Protein AF-A0A6A5SPA5-F1 (afdb_monomer_lite)

Structure (mmCIF, N/CA/C/O backbone):
data_AF-A0A6A5SPA5-F1
#
_entry.id   AF-A0A6A5SPA5-F1
#
loop_
_atom_site.group_PDB
_atom_site.id
_atom_site.type_symbol
_atom_site.label_atom_id
_atom_site.label_alt_id
_atom_site.label_comp_id
_atom_site.label_asym_id
_atom_site.label_entity_id
_atom_site.label_seq_id
_atom_site.pdbx_PDB_ins_code
_atom_site.Cartn_x
_atom_site.Cartn_y
_atom_site.Cartn_z
_atom_site.occupancy
_atom_site.B_iso_or_equiv
_atom_site.auth_seq_id
_atom_site.auth_comp_id
_atom_site.auth_asym_id
_atom_site.auth_atom_id
_atom_site.pdbx_PDB_model_num
ATOM 1 N N . MET A 1 1 ? -8.840 70.021 2.050 1.00 37.16 1 MET A N 1
ATOM 2 C CA . MET A 1 1 ? -9.986 69.248 2.577 1.00 37.16 1 MET A CA 1
ATOM 3 C C . MET A 1 1 ? -9.961 67.860 1.943 1.00 37.16 1 MET A C 1
ATOM 5 O O . MET A 1 1 ? -10.341 67.744 0.780 1.00 37.16 1 MET A O 1
ATOM 9 N N . PRO A 1 2 ? -9.427 66.830 2.619 1.00 33.12 2 PRO A N 1
ATOM 10 C CA . PRO A 1 2 ? -9.446 65.469 2.093 1.00 33.12 2 PRO A CA 1
ATOM 11 C C . PRO A 1 2 ? -10.893 64.969 2.092 1.00 33.12 2 PRO A C 1
ATOM 13 O O . PRO A 1 2 ? -11.573 65.046 3.111 1.00 33.12 2 PRO A O 1
ATOM 16 N N . LYS A 1 3 ? -11.384 64.486 0.947 1.00 32.81 3 LYS A N 1
ATOM 17 C CA . LYS A 1 3 ? -12.688 63.817 0.875 1.00 32.81 3 LYS A CA 1
ATOM 18 C C . LYS A 1 3 ? -12.573 62.489 1.622 1.00 32.81 3 LYS A C 1
ATOM 20 O O . LYS A 1 3 ? -11.834 61.612 1.173 1.00 32.81 3 LYS A O 1
ATOM 25 N N . GLU A 1 4 ? -13.290 62.344 2.735 1.00 32.09 4 GLU A N 1
ATOM 26 C CA . GLU A 1 4 ? -13.460 61.057 3.412 1.00 32.09 4 GLU A CA 1
ATOM 27 C C . GLU A 1 4 ? -13.945 60.017 2.396 1.00 32.09 4 GLU A C 1
ATOM 29 O O . GLU A 1 4 ? -15.016 60.142 1.792 1.00 32.09 4 GLU A O 1
ATOM 34 N N . ARG A 1 5 ? -13.128 58.986 2.163 1.00 35.66 5 ARG A N 1
ATOM 35 C CA . ARG A 1 5 ? -13.553 57.819 1.392 1.00 35.66 5 ARG A CA 1
ATOM 36 C C . ARG A 1 5 ? -14.587 57.086 2.235 1.00 35.66 5 ARG A C 1
ATOM 38 O O . ARG A 1 5 ? -14.221 56.421 3.197 1.00 35.66 5 ARG A O 1
ATOM 45 N N . LYS A 1 6 ? -15.863 57.182 1.853 1.00 35.44 6 LYS A N 1
ATOM 46 C CA . LYS A 1 6 ? -16.917 56.313 2.389 1.00 35.44 6 LYS A CA 1
ATOM 47 C C . LYS A 1 6 ? -16.501 54.865 2.138 1.00 35.44 6 LYS A C 1
ATOM 49 O O . LYS A 1 6 ? -16.492 54.403 0.997 1.00 35.44 6 LYS A O 1
ATOM 54 N N . THR A 1 7 ? -16.104 54.167 3.193 1.00 40.16 7 THR A N 1
ATOM 55 C CA . THR A 1 7 ? -15.856 52.731 3.169 1.00 40.16 7 THR A CA 1
ATOM 56 C C . THR A 1 7 ? -17.173 52.052 2.813 1.00 40.16 7 THR A C 1
ATOM 58 O O . THR A 1 7 ? -18.153 52.109 3.552 1.00 40.16 7 THR A O 1
ATOM 61 N N . HIS A 1 8 ? -17.240 51.451 1.626 1.00 42.88 8 HIS A N 1
ATOM 62 C CA . HIS A 1 8 ? -18.368 50.605 1.255 1.00 42.88 8 HIS A CA 1
ATOM 63 C C . HIS A 1 8 ? -18.299 49.331 2.099 1.00 42.88 8 HIS A C 1
ATOM 65 O O . HIS A 1 8 ? -17.649 48.360 1.718 1.00 42.88 8 HIS A O 1
ATOM 71 N N . ILE A 1 9 ? -18.942 49.356 3.267 1.00 54.38 9 ILE A N 1
ATOM 72 C CA . ILE A 1 9 ? -19.128 48.175 4.107 1.00 54.38 9 ILE A CA 1
ATOM 73 C C . ILE A 1 9 ? -19.982 47.197 3.292 1.00 54.38 9 ILE A C 1
ATOM 75 O O . ILE A 1 9 ? -21.125 47.484 2.936 1.00 54.38 9 ILE A O 1
ATOM 79 N N . CYS A 1 10 ? -19.404 46.068 2.902 1.00 58.06 10 CYS A N 1
ATOM 80 C CA . CYS A 1 10 ? -20.135 44.987 2.250 1.00 58.06 10 CYS A CA 1
ATOM 81 C C . CYS A 1 10 ? -20.759 44.117 3.349 1.00 58.06 10 CYS A C 1
ATOM 83 O O . CYS A 1 10 ? -20.104 43.869 4.359 1.00 58.06 10 CYS A O 1
ATOM 85 N N . THR A 1 11 ? -22.009 43.684 3.187 1.00 62.53 11 THR A N 1
ATOM 86 C CA . THR A 1 11 ? -22.667 42.802 4.165 1.00 62.53 11 THR A CA 1
ATOM 87 C C . THR A 1 11 ? -21.948 41.464 4.236 1.00 62.53 11 THR A C 1
ATOM 89 O O . THR A 1 11 ? -21.695 40.842 3.203 1.00 62.53 11 THR A O 1
ATOM 92 N N . THR A 1 12 ? -21.627 41.018 5.447 1.00 67.88 12 THR A N 1
ATOM 93 C CA . THR A 1 12 ? -20.981 39.723 5.680 1.00 67.88 12 THR A CA 1
ATOM 94 C C . THR A 1 12 ? -21.947 38.564 5.423 1.00 67.88 12 THR A C 1
ATOM 96 O O . THR A 1 12 ? -23.163 38.748 5.368 1.00 67.88 12 THR A O 1
ATOM 99 N N . TYR A 1 13 ? -21.417 37.345 5.288 1.00 69.25 13 TYR A N 1
ATOM 100 C CA . TYR A 1 13 ? -22.229 36.138 5.085 1.00 69.25 13 TYR A CA 1
ATOM 101 C C . TYR A 1 13 ? -23.298 35.954 6.176 1.00 69.25 13 TYR A C 1
ATOM 103 O O . TYR A 1 13 ? -24.467 35.701 5.874 1.00 69.25 13 TYR A O 1
ATOM 111 N N . ASN A 1 14 ? -22.911 36.159 7.439 1.00 71.69 14 ASN A N 1
ATOM 112 C CA . ASN A 1 14 ? -23.819 36.048 8.581 1.00 71.69 14 ASN A CA 1
ATOM 113 C C . ASN A 1 14 ? -24.926 37.105 8.507 1.00 71.69 14 ASN A C 1
ATOM 115 O O . ASN A 1 14 ? -26.097 36.765 8.643 1.00 71.69 14 ASN A O 1
ATOM 119 N N . GLN A 1 15 ? -24.573 38.352 8.174 1.00 73.50 15 GLN A N 1
ATOM 120 C CA . GLN A 1 15 ? -25.543 39.436 8.003 1.00 73.50 15 GLN A CA 1
ATOM 121 C C . GLN A 1 15 ? -26.531 39.147 6.867 1.00 73.50 15 GLN A C 1
ATOM 123 O O . GLN A 1 15 ? -27.727 39.348 7.035 1.00 73.50 15 GLN A O 1
ATOM 128 N N . VAL A 1 16 ? -26.073 38.633 5.720 1.00 74.31 16 VAL A N 1
ATOM 129 C CA . VAL A 1 16 ? -26.973 38.273 4.607 1.00 74.31 16 VAL A CA 1
ATOM 130 C C . VAL A 1 16 ? -27.934 37.150 5.009 1.00 74.31 16 VAL A C 1
ATOM 132 O O . VAL A 1 16 ? -29.119 37.205 4.679 1.00 74.31 16 VAL A O 1
ATOM 135 N N . THR A 1 17 ? -27.443 36.151 5.742 1.00 76.88 17 THR A N 1
ATOM 136 C CA . THR A 1 17 ? -28.256 35.020 6.217 1.00 76.88 17 THR A CA 1
ATOM 137 C C . THR A 1 17 ? -29.324 35.481 7.209 1.00 76.88 17 THR A C 1
ATOM 139 O O . THR A 1 17 ? -30.492 35.114 7.082 1.00 76.88 17 THR A O 1
ATOM 142 N N . GLU A 1 18 ? -28.949 36.346 8.148 1.00 78.56 18 GLU A N 1
ATOM 143 C CA . GLU A 1 18 ? -29.850 36.911 9.152 1.00 78.56 18 GLU A CA 1
ATOM 144 C C . GLU A 1 18 ? -30.906 37.832 8.522 1.00 78.56 18 GLU A C 1
ATOM 146 O O . GLU A 1 18 ? -32.094 37.705 8.820 1.00 78.56 18 GLU A O 1
ATOM 151 N N . VAL A 1 19 ? -30.514 38.668 7.551 1.00 80.19 19 VAL A N 1
ATOM 152 C CA . VAL A 1 19 ? -31.444 39.488 6.756 1.00 80.19 19 VAL A CA 1
ATOM 153 C C . VAL A 1 19 ? -32.476 38.619 6.037 1.00 80.19 19 VAL A C 1
ATOM 155 O O . VAL A 1 19 ? -33.668 38.925 6.081 1.00 80.19 19 VAL A O 1
ATOM 158 N N . LYS A 1 20 ? -32.051 37.526 5.390 1.00 80.75 20 LYS A N 1
ATOM 159 C CA . LYS A 1 20 ? -32.966 36.613 4.689 1.00 80.75 20 LYS A CA 1
ATOM 160 C C . LYS A 1 20 ? -33.923 35.916 5.651 1.00 80.75 20 LYS A C 1
ATOM 162 O O . LYS A 1 20 ? -35.119 35.862 5.370 1.00 80.75 20 LYS A O 1
ATOM 167 N N . ALA A 1 21 ? -33.426 35.447 6.794 1.00 79.19 21 ALA A N 1
ATOM 168 C CA . ALA A 1 21 ? -34.252 34.810 7.814 1.00 79.19 21 ALA A CA 1
ATOM 169 C C . ALA A 1 21 ? -35.315 35.772 8.373 1.00 79.19 21 ALA A C 1
ATOM 171 O O . ALA A 1 21 ? -36.485 35.403 8.486 1.00 79.19 21 ALA A O 1
ATOM 172 N N . LEU A 1 22 ? -34.937 37.020 8.668 1.00 77.31 22 LEU A N 1
ATOM 173 C CA . LEU A 1 22 ? -35.864 38.052 9.145 1.00 77.31 22 LEU A CA 1
ATOM 174 C C . LEU A 1 22 ? -36.867 38.479 8.066 1.00 77.31 22 LEU A C 1
ATOM 176 O O . LEU A 1 22 ? -38.038 38.697 8.370 1.00 77.31 22 LEU A O 1
ATOM 180 N N . HIS A 1 23 ? -36.445 38.550 6.801 1.00 79.31 23 HIS A N 1
ATOM 181 C CA . HIS A 1 23 ? -37.336 38.865 5.684 1.00 79.31 23 HIS A CA 1
ATOM 182 C C . HIS A 1 23 ? -38.390 37.769 5.455 1.00 79.31 23 HIS A C 1
ATOM 184 O O . HIS A 1 23 ? -39.570 38.074 5.273 1.00 79.31 23 HIS A O 1
ATOM 190 N N . GLN A 1 24 ? -37.987 36.495 5.519 1.00 75.50 24 GLN A N 1
ATOM 191 C CA . GLN A 1 24 ? -38.871 35.339 5.325 1.00 75.50 24 GLN A CA 1
ATOM 192 C C . GLN A 1 24 ? -39.882 35.152 6.466 1.00 75.50 24 GLN A C 1
ATOM 194 O O . GLN A 1 24 ? -40.982 34.658 6.230 1.00 75.50 24 GLN A O 1
ATOM 199 N N . ARG A 1 25 ? -39.543 35.572 7.693 1.00 71.69 25 ARG A N 1
ATOM 200 C CA . ARG A 1 25 ? -40.403 35.422 8.882 1.00 71.69 25 ARG A CA 1
ATOM 201 C C . ARG A 1 25 ? -41.551 36.435 8.991 1.00 71.69 25 ARG A C 1
ATOM 203 O O . ARG A 1 25 ? -42.388 36.276 9.873 1.00 71.69 25 ARG A O 1
ATOM 210 N N . GLY A 1 26 ? -41.658 37.409 8.082 1.00 58.25 26 GLY A N 1
ATOM 211 C CA . GLY A 1 26 ? -42.896 38.177 7.892 1.00 58.25 26 GLY A CA 1
ATOM 212 C C . GLY A 1 26 ? -42.712 39.686 7.728 1.00 58.25 26 GLY A C 1
ATOM 213 O O . GLY A 1 26 ? -42.350 40.380 8.667 1.00 58.25 26 GLY A O 1
ATOM 214 N N . ARG A 1 27 ? -43.025 40.184 6.519 1.00 52.62 27 ARG A N 1
ATOM 215 C CA . ARG A 1 27 ? -43.343 41.575 6.094 1.00 52.62 27 ARG A CA 1
ATOM 216 C C . ARG A 1 27 ? -42.808 42.752 6.934 1.00 52.62 27 ARG A C 1
ATOM 218 O O . ARG A 1 27 ? -43.509 43.746 7.125 1.00 52.62 27 ARG A O 1
ATOM 225 N N . HIS A 1 28 ? -41.557 42.718 7.375 1.00 58.84 28 HIS A N 1
ATOM 226 C CA . HIS A 1 28 ? -40.902 43.915 7.891 1.00 58.84 28 HIS A CA 1
ATOM 227 C C . HIS A 1 28 ? -40.480 44.809 6.715 1.00 58.84 28 HIS A C 1
ATOM 229 O O . HIS A 1 28 ? -39.840 44.334 5.773 1.00 58.84 28 HIS A O 1
ATOM 235 N N . LEU A 1 29 ? -40.849 46.101 6.754 1.00 68.56 29 LEU A N 1
ATOM 236 C CA . LEU A 1 29 ? -40.271 47.096 5.845 1.00 68.56 29 LEU A CA 1
ATOM 237 C C . LEU A 1 29 ? -38.745 47.002 5.953 1.00 68.56 29 LEU A C 1
ATOM 239 O O . LEU A 1 29 ? -38.220 46.888 7.061 1.00 68.56 29 LEU A O 1
ATOM 243 N N . GLN A 1 30 ? -38.046 47.082 4.818 1.00 74.00 30 GLN A N 1
ATOM 244 C CA . GLN A 1 30 ? -36.578 47.019 4.761 1.00 74.00 30 GLN A CA 1
ATOM 245 C C . GLN A 1 30 ? -35.919 47.985 5.762 1.00 74.00 30 GLN A C 1
ATOM 247 O O . GLN A 1 30 ? -34.885 47.648 6.327 1.00 74.00 30 GLN A O 1
ATOM 252 N N . GLN A 1 31 ? -36.581 49.109 6.058 1.00 74.12 31 GLN A N 1
ATOM 253 C CA . GLN A 1 31 ? -36.234 50.069 7.112 1.00 74.12 31 GLN A CA 1
ATOM 254 C C . GLN A 1 31 ? -36.095 49.461 8.508 1.00 74.12 31 GLN A C 1
ATOM 256 O O . GLN A 1 31 ? -35.090 49.684 9.169 1.00 74.12 31 GLN A O 1
ATOM 261 N N . LYS A 1 32 ? -37.049 48.638 8.949 1.00 77.69 32 LYS A N 1
ATOM 262 C CA . LYS A 1 32 ? -36.982 48.032 10.287 1.00 77.69 32 LYS A CA 1
ATOM 263 C C . LYS A 1 32 ? -35.849 47.015 10.397 1.00 77.69 32 LYS A C 1
ATOM 265 O O . LYS A 1 32 ? -35.206 46.932 11.433 1.00 77.69 32 LYS A O 1
ATOM 270 N N . ILE A 1 33 ? -35.590 46.257 9.328 1.00 76.38 33 ILE A N 1
ATOM 271 C CA . ILE A 1 33 ? -34.470 45.301 9.283 1.00 76.38 33 ILE A CA 1
ATOM 272 C C . ILE A 1 33 ? -33.132 46.056 9.262 1.00 76.38 33 ILE A C 1
ATOM 274 O O . ILE A 1 33 ? -32.189 45.659 9.941 1.00 76.38 33 ILE A O 1
ATOM 278 N N . ALA A 1 34 ? -33.063 47.158 8.511 1.00 79.88 34 ALA A N 1
ATOM 279 C CA . ALA A 1 34 ? -31.915 48.056 8.467 1.00 79.88 34 ALA A CA 1
ATOM 280 C C . ALA A 1 34 ? -31.584 48.623 9.860 1.00 79.88 34 ALA A C 1
ATOM 282 O O . ALA A 1 34 ? -30.439 48.518 10.294 1.00 79.88 34 ALA A O 1
ATOM 283 N N . GLU A 1 35 ? -32.582 49.130 10.590 1.00 80.62 35 GLU A N 1
ATOM 284 C CA . GLU A 1 35 ? -32.418 49.626 11.964 1.00 80.62 35 GLU A CA 1
ATOM 285 C C . GLU A 1 35 ? -31.977 48.526 12.938 1.00 80.62 35 GLU A C 1
ATOM 287 O O . GLU A 1 35 ? -31.014 48.718 13.678 1.00 80.62 35 GLU A O 1
ATOM 292 N N . LEU A 1 36 ? -32.628 47.357 12.901 1.00 79.62 36 LEU A N 1
ATOM 293 C CA . LEU A 1 36 ? -32.311 46.219 13.774 1.00 79.62 36 LEU A CA 1
ATOM 294 C C . LEU A 1 36 ? -30.868 45.726 13.619 1.00 79.62 36 LEU A C 1
ATOM 296 O O . LEU A 1 36 ? -30.247 45.337 14.603 1.00 79.62 36 LEU A O 1
ATOM 300 N N . LEU A 1 37 ? -30.346 45.724 12.392 1.00 79.06 37 LEU A N 1
ATOM 301 C CA . LEU A 1 37 ? -29.029 45.165 12.080 1.00 79.06 37 LEU A CA 1
ATOM 302 C C . LEU A 1 37 ? -27.938 46.230 11.898 1.00 79.06 37 LEU A C 1
ATOM 304 O O . LEU A 1 37 ? -26.798 45.886 11.583 1.00 79.06 37 LEU A O 1
ATOM 308 N N . GLY A 1 38 ? -28.269 47.517 12.053 1.00 79.75 38 GLY A N 1
ATOM 309 C CA . GLY A 1 38 ? -27.342 48.624 11.793 1.00 79.75 38 GLY A CA 1
ATOM 310 C C . GLY A 1 38 ? -26.853 48.679 10.339 1.00 79.75 38 GLY A C 1
ATOM 311 O O . GLY A 1 38 ? -25.726 49.097 10.072 1.00 79.75 38 GLY A O 1
ATOM 312 N N . LEU A 1 39 ? -27.675 48.218 9.393 1.00 80.94 39 LEU A N 1
ATOM 313 C CA . LEU A 1 39 ? -27.372 48.169 7.962 1.00 80.94 39 LEU A CA 1
ATOM 314 C C . LEU A 1 39 ? -28.150 49.248 7.205 1.00 80.94 39 LEU A C 1
ATOM 316 O O . LEU A 1 39 ? -29.168 49.749 7.658 1.00 80.94 39 LEU A O 1
ATOM 320 N N . THR A 1 40 ? -27.699 49.597 6.006 1.00 81.94 40 THR A N 1
ATOM 321 C CA . THR A 1 40 ? -28.441 50.495 5.109 1.00 81.94 40 THR A CA 1
ATOM 322 C C . THR A 1 40 ? -29.529 49.736 4.349 1.00 81.94 40 THR A C 1
ATOM 324 O O . THR A 1 40 ? -29.341 48.577 3.976 1.00 81.94 40 THR A O 1
ATOM 327 N N . GLU A 1 41 ? -30.632 50.400 3.994 1.00 78.88 41 GLU A N 1
ATOM 328 C CA . GLU A 1 41 ? -31.686 49.798 3.157 1.00 78.88 41 GLU A CA 1
ATOM 329 C C . GLU A 1 41 ? -31.139 49.222 1.838 1.00 78.88 41 GLU A C 1
ATOM 331 O O . GLU A 1 41 ? -31.575 48.169 1.372 1.00 78.88 41 GLU A O 1
ATOM 336 N N . ARG A 1 42 ? -30.117 49.867 1.257 1.00 77.12 42 ARG A N 1
ATOM 337 C CA . ARG A 1 42 ? -29.441 49.377 0.047 1.00 77.12 42 ARG A CA 1
ATOM 338 C C . ARG A 1 42 ? -28.750 48.030 0.280 1.00 77.12 42 ARG A C 1
ATOM 340 O O . ARG A 1 42 ? -28.821 47.163 -0.586 1.00 77.12 42 ARG A O 1
ATOM 347 N N . GLN A 1 43 ? -28.090 47.851 1.423 1.00 77.00 43 GLN A N 1
ATOM 348 C CA . GLN A 1 43 ? -27.461 46.584 1.805 1.00 77.00 43 GLN A CA 1
ATOM 349 C C . GLN A 1 43 ? -28.507 45.486 2.030 1.00 77.00 43 GLN A C 1
ATOM 351 O O . GLN A 1 43 ? -28.327 44.378 1.533 1.00 77.00 43 GLN A O 1
ATOM 356 N N . ILE A 1 44 ? -29.627 45.812 2.683 1.00 78.81 44 ILE A N 1
ATOM 357 C CA . ILE A 1 44 ? -30.757 44.888 2.867 1.00 78.81 44 ILE A CA 1
ATOM 358 C C . ILE A 1 44 ? -31.330 44.446 1.513 1.00 78.81 44 ILE A C 1
ATOM 360 O O . ILE A 1 44 ? -31.492 43.254 1.262 1.00 78.81 44 ILE A O 1
ATOM 364 N N . SER A 1 45 ? -31.578 45.394 0.605 1.00 79.81 45 SER A N 1
ATOM 365 C CA . SER A 1 45 ? -32.122 45.119 -0.730 1.00 79.81 45 SER A CA 1
ATOM 366 C C . SER A 1 45 ? -31.200 44.221 -1.565 1.00 79.81 45 SER A C 1
ATOM 368 O O . SER A 1 45 ? -31.667 43.298 -2.233 1.00 79.81 45 SER A O 1
ATOM 370 N N . LEU A 1 46 ? -29.882 44.438 -1.491 1.00 78.62 46 LEU A N 1
ATOM 371 C CA . LEU A 1 46 ? -28.893 43.580 -2.152 1.00 78.62 46 LEU A CA 1
ATOM 372 C C . LEU A 1 46 ? -28.829 42.180 -1.527 1.00 78.62 46 LEU A C 1
ATOM 374 O O . LEU A 1 46 ? -28.781 41.196 -2.260 1.00 78.62 46 LEU A O 1
ATOM 378 N N . ALA A 1 47 ? -28.874 42.079 -0.197 1.00 77.62 47 ALA A N 1
ATOM 379 C CA . ALA A 1 47 ? -28.854 40.805 0.521 1.00 77.62 47 ALA A CA 1
ATOM 380 C C . ALA A 1 47 ? -30.090 39.936 0.222 1.00 77.62 47 ALA A C 1
ATOM 382 O O . ALA A 1 47 ? -29.958 38.723 0.066 1.00 77.62 47 ALA A O 1
ATOM 383 N N . ILE A 1 48 ? -31.274 40.549 0.085 1.00 79.56 48 ILE A N 1
ATOM 384 C CA . ILE A 1 48 ? -32.510 39.851 -0.310 1.00 79.56 48 ILE A CA 1
ATOM 385 C C . ILE A 1 48 ? -32.409 39.327 -1.752 1.00 79.56 48 ILE A C 1
ATOM 387 O O . ILE A 1 48 ? -32.830 38.205 -2.017 1.00 79.56 48 ILE A O 1
ATOM 391 N N . LYS A 1 49 ? -31.838 40.114 -2.675 1.00 78.25 49 LYS A N 1
ATOM 392 C CA . LYS A 1 49 ? -31.735 39.764 -4.105 1.00 78.25 49 LYS A CA 1
ATOM 393 C C . LYS A 1 49 ? -30.621 38.770 -4.443 1.00 78.25 49 LYS A C 1
ATOM 395 O O . LYS A 1 49 ? -30.645 38.197 -5.525 1.00 78.25 49 LYS A O 1
ATOM 400 N N . ALA A 1 50 ? -29.625 38.595 -3.580 1.00 72.50 50 ALA A N 1
ATOM 401 C CA . ALA A 1 50 ? -28.499 37.711 -3.862 1.00 72.50 50 ALA A CA 1
ATOM 402 C C . ALA A 1 50 ? -28.928 36.232 -3.803 1.00 72.50 50 ALA A C 1
ATOM 404 O O . ALA A 1 50 ? -29.227 35.729 -2.722 1.00 72.50 50 ALA A O 1
ATOM 405 N N . GLU A 1 51 ? -28.924 35.517 -4.932 1.00 59.28 51 GLU A N 1
ATOM 406 C CA . GLU A 1 51 ? -29.223 34.070 -4.989 1.00 59.28 51 GLU A CA 1
ATOM 407 C C . GLU A 1 51 ? -28.134 33.228 -4.307 1.00 59.28 51 GLU A C 1
ATOM 409 O O . GLU A 1 51 ? -28.438 32.311 -3.544 1.00 59.28 51 GLU A O 1
ATOM 414 N N . HIS A 1 52 ? -26.868 33.618 -4.470 1.00 56.56 52 HIS A N 1
ATOM 415 C CA . HIS A 1 52 ? -25.710 32.966 -3.862 1.00 56.56 52 HIS A CA 1
ATOM 416 C C . HIS A 1 52 ? -24.835 33.985 -3.132 1.00 56.56 52 HIS A C 1
ATOM 418 O O . HIS A 1 52 ? -24.526 35.056 -3.657 1.00 56.56 52 HIS A O 1
ATOM 424 N N . VAL A 1 53 ? -24.431 33.660 -1.901 1.00 54.25 53 VAL A N 1
ATOM 425 C CA . VAL A 1 53 ? -23.497 34.494 -1.140 1.00 54.25 53 VAL A CA 1
ATOM 426 C C . VAL A 1 53 ? -22.080 34.090 -1.523 1.00 54.25 53 VAL A C 1
ATOM 428 O O . VAL A 1 53 ? -21.516 33.157 -0.960 1.00 54.25 53 VAL A O 1
ATOM 431 N N . THR A 1 54 ? -21.492 34.782 -2.495 1.00 45.00 54 THR A N 1
ATOM 432 C CA . THR A 1 54 ? -20.082 34.570 -2.831 1.00 45.00 54 THR A CA 1
ATOM 433 C C . THR A 1 54 ? -19.225 35.202 -1.739 1.00 45.00 54 THR A C 1
ATOM 435 O O . THR A 1 54 ? -19.125 36.427 -1.644 1.00 45.00 54 THR A O 1
ATOM 438 N N . ALA A 1 55 ? -18.621 34.374 -0.883 1.00 47.88 55 ALA A N 1
ATOM 439 C CA . ALA A 1 55 ? -17.708 34.846 0.149 1.00 47.88 55 ALA A CA 1
ATOM 440 C C . ALA A 1 55 ? -16.540 35.598 -0.508 1.00 47.88 55 ALA A C 1
ATOM 442 O O . ALA A 1 55 ? -15.731 35.025 -1.241 1.00 47.88 55 ALA A O 1
ATOM 443 N N . LYS A 1 56 ? -16.445 36.908 -0.267 1.00 47.03 56 LYS A N 1
ATOM 444 C CA . LYS A 1 56 ? -15.301 37.691 -0.729 1.00 47.03 56 LYS A CA 1
ATOM 445 C C . LYS A 1 56 ? -14.110 37.339 0.158 1.00 47.03 56 LYS A C 1
ATOM 447 O O . LYS A 1 56 ? -14.142 37.602 1.357 1.00 47.03 56 LYS A O 1
ATOM 452 N N . LYS A 1 57 ? -13.075 36.737 -0.434 1.00 42.03 57 LYS A N 1
ATOM 453 C CA . LYS A 1 57 ? -11.825 36.372 0.247 1.00 42.03 57 LYS A CA 1
ATOM 454 C C . LYS A 1 57 ? -11.273 37.613 0.964 1.00 42.03 57 LYS A C 1
ATOM 456 O O . LYS A 1 57 ? -10.929 38.604 0.315 1.00 42.03 57 LYS A O 1
ATOM 461 N N . CYS A 1 58 ? -11.273 37.588 2.295 1.00 41.19 58 CYS A N 1
ATOM 462 C CA . CYS A 1 58 ? -10.814 38.705 3.108 1.00 41.19 58 CYS A CA 1
ATOM 463 C C . CYS A 1 58 ? -9.283 38.750 3.009 1.00 41.19 58 CYS A C 1
ATOM 465 O O . CYS A 1 58 ? -8.613 37.784 3.364 1.00 41.19 58 CYS A O 1
ATOM 467 N N . LYS A 1 59 ? -8.736 39.832 2.441 1.00 46.78 59 LYS A N 1
ATOM 468 C CA . LYS A 1 59 ? -7.314 39.960 2.059 1.00 46.78 59 LYS A CA 1
ATOM 469 C C . LYS A 1 59 ? -6.337 39.959 3.246 1.00 46.78 59 LYS A C 1
ATOM 471 O O . LYS A 1 59 ? -5.136 39.909 3.018 1.00 46.78 59 LYS A O 1
ATOM 476 N N . GLU A 1 60 ? -6.850 40.043 4.469 1.00 50.25 60 GLU A N 1
ATOM 477 C CA . GLU A 1 60 ? -6.074 40.271 5.693 1.00 50.25 60 GLU A CA 1
ATOM 478 C C . GLU A 1 60 ? -5.848 39.007 6.533 1.00 50.25 60 GLU A C 1
ATOM 480 O O . GLU A 1 60 ? -5.116 39.063 7.516 1.00 50.25 60 GLU A O 1
ATOM 485 N N . TYR A 1 61 ? -6.420 37.859 6.151 1.00 49.81 61 TYR A N 1
ATOM 486 C CA . TYR A 1 61 ? -6.155 36.601 6.850 1.00 49.81 61 TYR A CA 1
ATOM 487 C C . TYR A 1 61 ? -5.030 35.814 6.163 1.00 49.81 61 TYR A C 1
ATOM 489 O O . TYR A 1 61 ? -5.043 35.697 4.932 1.00 49.81 61 TYR A O 1
ATOM 497 N N . PRO A 1 62 ? -4.070 35.261 6.930 1.00 51.34 62 PRO A N 1
ATOM 498 C CA . PRO A 1 62 ? -3.026 34.396 6.393 1.00 51.34 62 PRO A CA 1
ATOM 499 C C . PRO A 1 62 ? -3.638 33.272 5.553 1.00 51.34 62 PRO A C 1
ATOM 501 O O . PRO A 1 62 ? -4.617 32.646 5.952 1.00 51.34 62 PRO A O 1
ATOM 504 N N . CYS A 1 63 ? -3.070 33.012 4.374 1.00 55.19 63 CYS A N 1
ATOM 505 C CA . CYS A 1 63 ? -3.568 31.977 3.463 1.00 55.19 63 CYS A CA 1
ATOM 506 C C . CYS A 1 63 ? -3.341 30.544 3.970 1.00 55.19 63 CYS A C 1
ATOM 508 O O . CYS A 1 63 ? -3.849 29.602 3.364 1.00 55.19 63 CYS A O 1
ATOM 510 N N . HIS A 1 64 ? -2.615 30.393 5.078 1.00 64.12 64 HIS A N 1
ATOM 511 C CA . HIS A 1 64 ? -2.313 29.127 5.722 1.00 64.12 64 HIS A CA 1
ATOM 512 C C . HIS A 1 64 ? -2.564 29.261 7.221 1.00 64.12 64 HIS A C 1
ATOM 514 O O . HIS A 1 64 ? -2.083 30.202 7.854 1.00 64.12 64 HIS A O 1
ATOM 520 N N . LEU A 1 65 ? -3.346 28.329 7.761 1.00 76.06 65 LEU A N 1
ATOM 521 C CA . LEU A 1 65 ? -3.503 28.165 9.200 1.00 76.06 65 LEU A CA 1
ATOM 522 C C . LEU A 1 65 ? -2.163 27.715 9.780 1.00 76.06 65 LEU A C 1
ATOM 524 O O . LEU A 1 65 ? -1.461 26.914 9.163 1.00 76.06 65 LEU A O 1
ATOM 528 N N . THR A 1 66 ? -1.810 28.222 10.955 1.00 77.12 66 THR A N 1
ATOM 529 C CA . THR A 1 66 ? -0.690 27.655 11.710 1.00 77.12 66 THR A CA 1
ATOM 530 C C . THR A 1 66 ? -1.088 26.291 12.272 1.00 77.12 66 THR A C 1
ATOM 532 O O . THR A 1 66 ? -2.273 26.037 12.494 1.00 77.12 66 THR A O 1
ATOM 535 N N . ASP A 1 67 ? -0.115 25.428 12.570 1.00 64.75 67 ASP A N 1
ATOM 536 C CA . ASP A 1 67 ? -0.387 24.109 13.167 1.00 64.75 67 ASP A CA 1
ATOM 537 C C . ASP A 1 67 ? -1.218 24.220 14.456 1.00 64.75 67 ASP A C 1
ATOM 539 O O . ASP A 1 67 ? -2.109 23.414 14.707 1.00 64.75 67 ASP A O 1
ATOM 543 N N . ALA A 1 68 ? -1.000 25.281 15.240 1.00 69.25 68 ALA A N 1
ATOM 544 C CA . ALA A 1 68 ? -1.791 25.571 16.433 1.00 69.25 68 ALA A CA 1
ATOM 545 C C . ALA A 1 68 ? -3.271 25.855 16.111 1.00 69.25 68 ALA A C 1
ATOM 547 O O . ALA A 1 68 ? -4.153 25.355 16.802 1.00 69.25 68 ALA A O 1
ATOM 548 N N . GLN A 1 69 ? -3.549 26.611 15.045 1.00 73.12 69 GLN A N 1
ATOM 549 C CA . GLN A 1 69 ? -4.915 26.915 14.603 1.00 73.12 69 GLN A CA 1
ATOM 550 C C . GLN A 1 69 ? -5.601 25.700 13.971 1.00 73.12 69 GLN A C 1
ATOM 552 O O . GLN A 1 69 ? -6.802 25.509 14.150 1.00 73.12 69 GLN A O 1
ATOM 557 N N . VAL A 1 70 ? -4.846 24.861 13.253 1.00 71.62 70 VAL A N 1
ATOM 558 C CA . VAL A 1 70 ? -5.347 23.573 12.754 1.00 71.62 70 VAL A CA 1
ATOM 559 C C . VAL A 1 70 ? -5.740 22.681 13.930 1.00 71.62 70 VAL A C 1
ATOM 561 O O . VAL A 1 70 ? -6.849 22.157 13.942 1.00 71.62 70 VAL A O 1
ATOM 564 N N . ASN A 1 71 ? -4.885 22.572 14.949 1.00 68.94 71 ASN A N 1
ATOM 565 C CA . ASN A 1 71 ? -5.167 21.775 16.142 1.00 68.94 71 ASN A CA 1
ATOM 566 C C . ASN A 1 71 ? -6.390 22.295 16.909 1.00 68.94 71 ASN A C 1
ATOM 568 O O . ASN A 1 71 ? -7.242 21.503 17.299 1.00 68.94 71 ASN A O 1
ATOM 572 N N . GLU A 1 72 ? -6.534 23.612 17.068 1.00 77.62 72 GLU A N 1
ATOM 573 C CA . GLU A 1 72 ? -7.715 24.212 17.699 1.00 77.62 72 GLU A CA 1
ATOM 574 C C . GLU A 1 72 ? -9.007 23.893 16.928 1.00 77.62 72 GLU A C 1
ATOM 576 O O . GLU A 1 72 ? -10.030 23.564 17.530 1.00 77.62 72 GLU A O 1
ATOM 581 N N . LEU A 1 73 ? -8.966 23.932 15.592 1.00 71.81 73 LEU A N 1
ATOM 582 C CA . LEU A 1 73 ? -10.106 23.575 14.745 1.00 71.81 73 LEU A CA 1
ATOM 583 C C . LEU A 1 73 ? -10.430 22.081 14.797 1.00 71.81 73 LEU A C 1
ATOM 585 O O . LEU A 1 73 ? -11.608 21.722 14.811 1.00 71.81 73 LEU A O 1
ATOM 589 N N . VAL A 1 74 ? -9.412 21.222 14.855 1.00 67.00 74 VAL A N 1
ATOM 590 C CA . VAL A 1 74 ? -9.577 19.776 15.045 1.00 67.00 74 VAL A CA 1
ATOM 591 C C . VAL A 1 74 ? -10.242 19.496 16.393 1.00 67.00 74 VAL A C 1
ATOM 593 O O . VAL A 1 74 ? -11.239 18.781 16.432 1.00 67.00 74 VAL A O 1
ATOM 596 N N . GLU A 1 75 ? -9.774 20.110 17.480 1.00 69.44 75 GLU A N 1
ATOM 597 C CA . GLU A 1 75 ? -10.379 19.976 18.814 1.00 69.44 75 GLU A CA 1
ATOM 598 C C . GLU A 1 75 ? -11.807 20.529 18.866 1.00 69.44 75 GLU A C 1
ATOM 600 O O . GLU A 1 75 ? -12.715 19.921 19.438 1.00 69.44 75 GLU A O 1
ATOM 605 N N . TYR A 1 76 ? -12.049 21.666 18.212 1.00 71.19 76 TYR A N 1
ATOM 606 C CA . TYR A 1 76 ? -13.389 22.219 18.082 1.00 71.19 76 TYR A CA 1
ATOM 607 C C . TYR A 1 76 ? -14.323 21.262 17.334 1.00 71.19 76 TYR A C 1
ATOM 609 O O . TYR A 1 76 ? -15.446 21.044 17.793 1.00 71.19 76 TYR A O 1
ATOM 617 N N . ALA A 1 77 ? -13.871 20.682 16.218 1.00 63.75 77 ALA A N 1
ATOM 618 C CA . ALA A 1 77 ? -14.631 19.711 15.440 1.00 63.75 77 ALA A CA 1
ATOM 619 C C . ALA A 1 77 ? -14.922 18.448 16.264 1.00 63.75 77 ALA A C 1
ATOM 621 O O . ALA A 1 77 ? -16.085 18.060 16.357 1.00 63.75 77 ALA A O 1
ATOM 622 N N . ARG A 1 78 ? -13.918 17.892 16.958 1.00 58.50 78 ARG A N 1
ATOM 623 C CA . ARG A 1 78 ? -14.081 16.767 17.899 1.00 58.50 78 ARG A CA 1
ATOM 624 C C . ARG A 1 78 ? -15.161 17.060 18.944 1.00 58.50 78 ARG A C 1
ATOM 626 O O . ARG A 1 78 ? -16.076 16.269 19.141 1.00 58.50 78 ARG A O 1
ATOM 633 N N . ARG A 1 79 ? -15.124 18.250 19.551 1.00 62.84 79 ARG A N 1
ATOM 634 C CA . ARG A 1 79 ? -16.088 18.675 20.581 1.00 62.84 79 ARG A CA 1
ATOM 635 C C . ARG A 1 79 ? -17.501 18.927 20.042 1.00 62.84 79 ARG A C 1
ATOM 637 O O . ARG A 1 79 ? -18.473 18.717 20.761 1.00 62.84 79 ARG A O 1
ATOM 644 N N . LYS A 1 80 ? -17.635 19.451 18.820 1.00 52.19 80 LYS A N 1
ATOM 645 C CA . LYS A 1 80 ? -18.933 19.817 18.220 1.00 52.19 80 LYS A CA 1
ATOM 646 C C . LYS A 1 80 ? -19.656 18.646 17.571 1.00 52.19 80 LYS A C 1
ATOM 648 O O . LYS A 1 80 ? -20.883 18.669 17.535 1.00 52.19 80 LYS A O 1
ATOM 653 N N . ILE A 1 81 ? -18.903 17.696 17.029 1.00 53.53 81 ILE A N 1
ATOM 654 C CA . ILE A 1 81 ? -19.425 16.537 16.300 1.00 53.53 81 ILE A CA 1
ATOM 655 C C . ILE A 1 81 ? -19.662 15.358 17.263 1.00 53.53 81 ILE A C 1
ATOM 657 O O . ILE A 1 81 ? -20.365 14.416 16.918 1.00 53.53 81 ILE A O 1
ATOM 661 N N . GLY A 1 82 ? -19.168 15.457 18.505 1.00 43.22 82 GLY A N 1
ATOM 662 C CA . GLY A 1 82 ? -19.149 14.342 19.443 1.00 43.22 82 GLY A CA 1
ATOM 663 C C . GLY A 1 82 ? -18.071 13.339 19.037 1.00 43.22 82 GLY A C 1
ATOM 664 O O . GLY A 1 82 ? -17.707 13.227 17.868 1.00 43.22 82 GLY A O 1
ATOM 665 N N . GLU A 1 83 ? -17.557 12.586 20.001 1.00 46.00 83 GLU A N 1
ATOM 666 C CA . GLU A 1 83 ? -16.570 11.516 19.785 1.00 46.00 83 GLU A CA 1
ATOM 667 C C . GLU A 1 83 ? -17.091 10.348 18.908 1.00 46.00 83 GLU A C 1
ATOM 669 O O . GLU A 1 83 ? -16.410 9.340 18.765 1.00 46.00 83 GLU A O 1
ATOM 674 N N . GLU A 1 84 ? -18.276 10.453 18.298 1.00 44.47 84 GLU A N 1
ATOM 675 C CA . GLU A 1 84 ? -18.985 9.342 17.642 1.00 44.47 84 GLU A CA 1
ATOM 676 C C . GLU A 1 84 ? -18.907 9.320 16.109 1.00 44.47 84 GLU A C 1
ATOM 678 O O . GLU A 1 84 ? -19.447 8.408 15.488 1.00 44.47 84 GLU A O 1
ATOM 683 N N . ILE A 1 85 ? -18.194 10.253 15.473 1.00 43.72 85 ILE A N 1
ATOM 684 C CA . ILE A 1 85 ? -17.830 10.117 14.051 1.00 43.72 85 ILE A CA 1
ATOM 685 C C . ILE A 1 85 ? -16.311 10.132 13.926 1.00 43.72 85 ILE A C 1
ATOM 687 O O . ILE A 1 85 ? -15.713 10.984 13.270 1.00 43.72 85 ILE A O 1
ATOM 691 N N . TYR A 1 86 ? -15.658 9.173 14.578 1.00 49.12 86 TYR A N 1
ATOM 692 C CA . TYR A 1 86 ? -14.426 8.673 13.989 1.00 49.12 86 TYR A CA 1
ATOM 693 C C . TYR A 1 86 ? -14.830 7.998 12.687 1.00 49.12 86 TYR A C 1
ATOM 695 O O . TYR A 1 86 ? -15.705 7.135 12.698 1.00 49.12 86 TYR A O 1
ATOM 703 N N . ASP A 1 87 ? -14.221 8.417 11.581 1.00 52.25 87 ASP A N 1
ATOM 704 C CA . ASP A 1 87 ? -14.221 7.639 10.350 1.00 52.25 87 ASP A CA 1
ATOM 705 C C . ASP A 1 87 ? -13.894 6.190 10.746 1.00 52.25 87 ASP A C 1
ATOM 707 O O . ASP A 1 87 ? -12.821 5.905 11.287 1.00 52.25 87 ASP A O 1
ATOM 711 N N . THR A 1 88 ? -14.884 5.301 10.655 1.00 61.19 88 THR A N 1
ATOM 712 C CA . THR A 1 88 ? -14.769 3.912 11.121 1.00 61.19 88 THR A CA 1
ATOM 713 C C . THR A 1 88 ? -13.898 3.088 10.178 1.00 61.19 88 THR A C 1
ATOM 715 O O . THR A 1 88 ? -13.651 1.914 10.438 1.00 61.19 88 THR A O 1
ATOM 718 N N . GLY A 1 89 ? -13.418 3.702 9.093 1.00 73.75 89 GLY A N 1
ATOM 719 C CA . GLY A 1 89 ? -12.471 3.118 8.168 1.00 73.75 89 GLY A CA 1
ATOM 720 C C . GLY A 1 89 ? -11.143 2.769 8.833 1.00 73.75 89 GLY A C 1
ATOM 721 O O . GLY A 1 89 ? -10.599 3.499 9.661 1.00 73.75 89 GLY A O 1
ATOM 722 N N . ILE A 1 90 ? -10.599 1.634 8.415 1.00 86.00 90 ILE A N 1
ATOM 723 C CA . ILE A 1 90 ? -9.210 1.263 8.660 1.00 86.00 90 ILE A CA 1
ATOM 724 C C . ILE A 1 90 ? -8.381 1.646 7.438 1.00 86.00 90 ILE A C 1
ATOM 726 O O . ILE A 1 90 ? -8.808 1.468 6.297 1.00 86.00 90 ILE A O 1
ATOM 730 N N . MET A 1 91 ? -7.176 2.160 7.664 1.00 90.19 91 MET A N 1
ATOM 731 C CA . MET A 1 91 ? -6.214 2.364 6.586 1.00 90.19 91 MET A CA 1
ATOM 732 C C . MET A 1 91 ? -5.243 1.188 6.575 1.00 90.19 91 MET A C 1
ATOM 734 O O . MET A 1 91 ? -4.544 0.932 7.552 1.00 90.19 91 MET A O 1
ATOM 738 N N . PHE A 1 92 ? -5.206 0.473 5.458 1.00 92.94 92 PHE A N 1
ATOM 739 C CA . PHE A 1 92 ? -4.389 -0.718 5.277 1.00 92.94 92 PHE A CA 1
ATOM 740 C C . PHE A 1 92 ? -3.368 -0.472 4.165 1.00 92.94 92 PHE A C 1
ATOM 742 O O . PHE A 1 92 ? -3.731 -0.124 3.041 1.00 92.94 92 PHE A O 1
ATOM 749 N N . TRP A 1 93 ? -2.088 -0.623 4.493 1.00 94.81 93 TRP A N 1
ATOM 750 C CA . TRP A 1 93 ? -0.988 -0.628 3.541 1.00 94.81 93 TRP A CA 1
ATOM 751 C C . TRP A 1 93 ? -0.508 -2.059 3.317 1.00 94.81 93 TRP A C 1
ATOM 753 O O . TRP A 1 93 ? -0.365 -2.839 4.256 1.00 94.81 93 TRP A O 1
ATOM 763 N N . ASP A 1 94 ? -0.210 -2.394 2.074 1.00 95.00 94 ASP A N 1
ATOM 764 C CA . ASP A 1 94 ? 0.172 -3.724 1.632 1.00 95.00 94 ASP A CA 1
ATOM 765 C C . ASP A 1 94 ? 1.124 -3.640 0.439 1.00 95.00 94 ASP A C 1
ATOM 767 O O . ASP A 1 94 ? 1.159 -2.657 -0.306 1.00 95.00 94 ASP A O 1
ATOM 771 N N . CYS A 1 95 ? 1.918 -4.690 0.256 1.00 94.56 95 CYS A N 1
ATOM 772 C CA . CYS A 1 95 ? 2.715 -4.867 -0.946 1.00 94.56 95 CYS A CA 1
ATOM 773 C C . CYS A 1 95 ? 2.871 -6.349 -1.295 1.00 94.56 95 CYS A C 1
ATOM 775 O O . CYS A 1 95 ? 2.596 -7.244 -0.492 1.00 94.56 95 CYS A O 1
ATOM 777 N N . PHE A 1 96 ? 3.313 -6.624 -2.518 1.00 94.50 96 PHE A N 1
ATOM 778 C CA . PHE A 1 96 ? 3.657 -7.968 -2.963 1.00 94.50 96 PHE A CA 1
ATOM 779 C C . PHE A 1 96 ? 4.687 -7.917 -4.094 1.00 94.50 96 PHE A C 1
ATOM 781 O O . PHE A 1 96 ? 4.913 -6.874 -4.704 1.00 94.50 96 PHE A O 1
ATOM 788 N N . SER A 1 97 ? 5.325 -9.055 -4.358 1.00 91.50 97 SER A N 1
ATOM 789 C CA . SER A 1 97 ? 6.280 -9.240 -5.446 1.00 91.50 9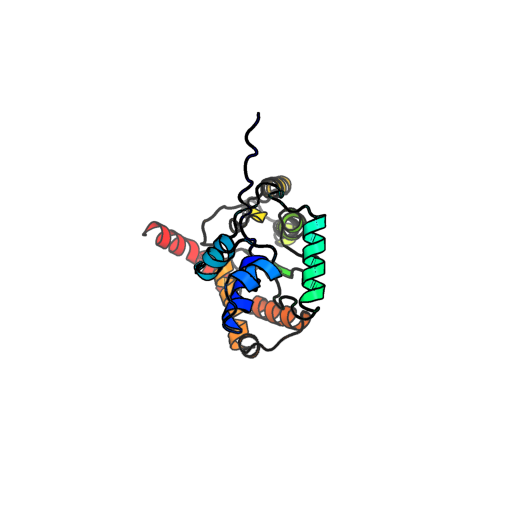7 SER A CA 1
ATOM 790 C C . SER A 1 97 ? 5.979 -10.560 -6.134 1.00 91.50 97 SER A C 1
ATOM 792 O O . SER A 1 97 ? 6.049 -11.625 -5.515 1.00 91.50 97 SER A O 1
ATOM 794 N N . TYR A 1 98 ? 5.621 -10.485 -7.415 1.00 91.38 98 TYR A N 1
ATOM 795 C CA . TYR A 1 98 ? 5.241 -11.638 -8.226 1.00 91.38 98 TYR A CA 1
ATOM 796 C C . TYR A 1 98 ? 4.164 -12.497 -7.544 1.00 91.38 98 TYR A C 1
ATOM 798 O O . TYR A 1 98 ? 3.028 -12.060 -7.425 1.00 91.38 98 TYR A O 1
ATOM 806 N N . ASN A 1 99 ? 4.498 -13.694 -7.061 1.00 93.00 99 ASN A N 1
ATOM 807 C CA . ASN A 1 99 ? 3.570 -14.600 -6.384 1.00 93.00 99 ASN A CA 1
ATOM 808 C C . ASN A 1 99 ? 3.665 -14.560 -4.845 1.00 93.00 99 ASN A C 1
ATOM 810 O O . ASN A 1 99 ? 2.988 -15.338 -4.174 1.00 93.00 99 ASN A O 1
ATOM 814 N N . LYS A 1 100 ? 4.512 -13.699 -4.271 1.00 91.50 100 LYS A N 1
ATOM 815 C CA . LYS A 1 100 ? 4.749 -13.605 -2.825 1.00 91.50 100 LYS A CA 1
ATOM 816 C C . LYS A 1 100 ? 4.137 -12.329 -2.262 1.00 91.50 100 LYS A C 1
ATOM 818 O O . LYS A 1 100 ? 4.466 -11.233 -2.712 1.00 91.50 100 LYS A O 1
ATOM 823 N N . LYS A 1 101 ? 3.304 -12.468 -1.229 1.00 93.50 101 LYS A N 1
ATOM 824 C CA . LYS A 1 101 ? 2.871 -11.332 -0.406 1.00 93.50 101 LYS A CA 1
ATOM 825 C C . LYS A 1 101 ? 4.079 -10.744 0.311 1.00 93.50 101 LYS A C 1
ATOM 827 O O . LYS A 1 101 ? 4.921 -11.485 0.819 1.00 93.50 101 LYS A O 1
ATOM 832 N N . GLY A 1 102 ? 4.158 -9.425 0.316 1.00 91.94 102 GLY A N 1
ATOM 833 C CA . GLY A 1 102 ? 5.099 -8.690 1.133 1.00 91.94 102 GLY A CA 1
ATOM 834 C C . GLY A 1 102 ? 4.486 -8.321 2.479 1.00 91.94 102 GLY A C 1
ATOM 835 O O . GLY A 1 102 ? 3.411 -8.812 2.845 1.00 91.94 102 GLY A O 1
ATOM 836 N N . PRO A 1 103 ? 5.183 -7.469 3.240 1.00 92.50 103 PRO A N 1
ATOM 837 C CA . PRO A 1 103 ? 4.646 -6.903 4.457 1.00 92.50 103 PRO A CA 1
ATOM 838 C C . PRO A 1 103 ? 3.332 -6.161 4.211 1.00 92.50 103 PRO A C 1
ATOM 840 O O . PRO A 1 103 ? 3.109 -5.565 3.158 1.00 92.50 103 PRO A O 1
ATOM 843 N N . CYS A 1 104 ? 2.494 -6.151 5.237 1.00 94.12 104 CYS A N 1
ATOM 844 C CA . CYS A 1 104 ? 1.322 -5.302 5.318 1.00 94.12 104 CYS A CA 1
ATOM 845 C C . CYS A 1 104 ? 1.292 -4.613 6.683 1.00 94.12 104 CYS A C 1
ATOM 847 O O . CYS A 1 104 ? 1.866 -5.112 7.654 1.00 94.12 104 CYS A O 1
ATOM 849 N N . LEU A 1 105 ? 0.641 -3.462 6.753 1.00 94.62 105 LEU A N 1
ATOM 850 C CA . LEU A 1 105 ? 0.585 -2.617 7.931 1.00 94.62 105 LEU A CA 1
ATOM 851 C C . LEU A 1 105 ? -0.793 -1.966 8.017 1.00 94.62 105 LEU A C 1
ATOM 853 O O . LEU A 1 105 ? -1.268 -1.363 7.060 1.00 94.62 105 LEU A O 1
ATOM 857 N N . PHE A 1 106 ? -1.413 -2.070 9.185 1.00 93.19 106 PHE A N 1
ATOM 858 C CA . PHE A 1 106 ? -2.591 -1.284 9.520 1.00 93.19 106 PHE A CA 1
ATOM 859 C C . PHE A 1 106 ? -2.124 0.033 10.126 1.00 93.19 106 PHE A C 1
ATOM 861 O O . PHE A 1 106 ? -1.197 0.068 10.938 1.00 93.19 106 PHE A O 1
ATOM 868 N N . TRP A 1 107 ? -2.705 1.131 9.664 1.00 90.81 107 TRP A N 1
ATOM 869 C CA . TRP A 1 107 ? -2.373 2.453 10.158 1.00 90.81 107 TRP A CA 1
ATOM 870 C C . TRP A 1 107 ? -3.125 2.707 11.458 1.00 90.81 107 TRP A C 1
ATOM 872 O O . TRP A 1 107 ? -4.353 2.795 11.461 1.00 90.81 107 TRP A O 1
ATOM 882 N N . GLU A 1 108 ? -2.384 2.837 12.552 1.00 88.00 108 GLU A N 1
ATOM 883 C CA . GLU A 1 108 ? -2.990 3.085 13.858 1.00 88.00 108 GLU A CA 1
ATOM 884 C C . GLU A 1 108 ? -3.589 4.492 13.932 1.00 88.00 108 GLU A C 1
ATOM 886 O O . GLU A 1 108 ? -3.049 5.458 13.377 1.00 88.00 108 GLU A O 1
ATOM 891 N N . LYS A 1 109 ? -4.693 4.632 14.670 1.00 80.94 109 LYS A N 1
ATOM 892 C CA . LYS A 1 109 ? -5.429 5.901 14.784 1.00 80.94 109 LYS A CA 1
ATOM 893 C C . LYS A 1 109 ? -4.577 7.016 15.392 1.00 80.94 109 LYS A C 1
ATOM 895 O O . LYS A 1 109 ? -4.693 8.176 14.994 1.00 80.94 109 LYS A O 1
ATOM 900 N N . GLU A 1 110 ? -3.669 6.676 16.303 1.00 84.56 110 GLU A N 1
ATOM 901 C CA . GLU A 1 110 ? -2.746 7.616 16.946 1.00 84.56 110 GLU A CA 1
ATOM 902 C C . GLU A 1 110 ? -1.699 8.163 15.968 1.00 84.56 110 GLU A C 1
ATOM 904 O O . GLU A 1 110 ? -1.005 9.133 16.274 1.00 84.56 110 GLU A O 1
ATOM 909 N N . TRP A 1 111 ? -1.550 7.548 14.791 1.00 82.94 111 TRP A N 1
ATOM 910 C CA . TRP A 1 111 ? -0.610 7.997 13.766 1.00 82.94 111 TRP A CA 1
ATOM 911 C C . TRP A 1 111 ? -1.207 9.074 12.860 1.00 82.94 111 TRP A C 1
ATOM 913 O O . TRP A 1 111 ? -0.470 9.669 12.076 1.00 82.94 111 TRP A O 1
ATOM 923 N N . VAL A 1 112 ? -2.501 9.377 13.013 1.00 80.94 112 VAL A N 1
ATOM 924 C CA . VAL A 1 112 ? -3.219 10.436 12.297 1.00 80.94 112 VAL A CA 1
ATOM 925 C C . VAL A 1 112 ? -3.149 10.207 10.783 1.00 80.94 112 VAL A C 1
ATOM 927 O O . VAL A 1 112 ? -3.697 9.224 10.296 1.00 80.94 112 VAL A O 1
ATOM 930 N N . SER A 1 113 ? -2.481 11.071 10.018 1.00 82.00 113 SER A N 1
ATOM 931 C CA . SER A 1 113 ? -2.468 11.028 8.557 1.00 82.00 113 SER A CA 1
ATOM 932 C C . SER A 1 113 ? -1.145 10.512 7.997 1.00 82.00 113 SER A C 1
ATOM 934 O O . SER A 1 113 ? -0.077 10.684 8.587 1.00 82.00 113 SER A O 1
ATOM 936 N N . ILE A 1 114 ? -1.216 9.916 6.806 1.00 85.25 114 ILE A N 1
ATOM 937 C CA . ILE A 1 114 ? -0.032 9.544 6.031 1.00 85.25 114 IL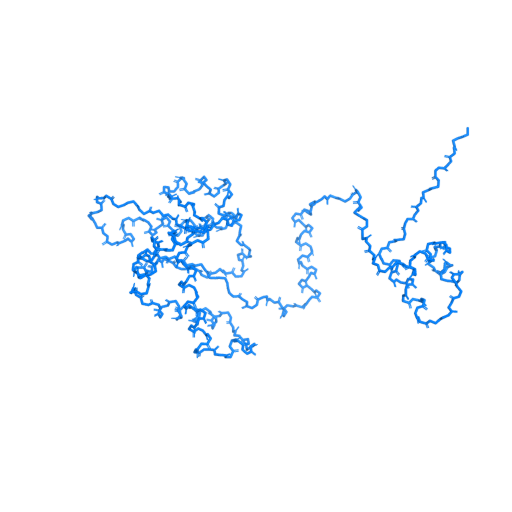E A CA 1
ATOM 938 C C . ILE A 1 114 ? 0.544 10.811 5.388 1.00 85.25 114 ILE A C 1
ATOM 940 O O . ILE A 1 114 ? 0.091 11.271 4.341 1.00 85.25 114 ILE A O 1
ATOM 944 N N . ASN A 1 115 ? 1.555 11.383 6.032 1.00 88.25 115 ASN A N 1
ATOM 945 C CA . ASN A 1 115 ? 2.431 12.407 5.463 1.00 88.25 115 ASN A CA 1
ATOM 946 C C . ASN A 1 115 ? 3.785 11.799 5.054 1.00 88.25 115 ASN A C 1
ATOM 948 O O . ASN A 1 115 ? 4.059 10.628 5.313 1.00 88.25 115 ASN A O 1
ATOM 952 N N . LYS A 1 116 ? 4.650 12.596 4.420 1.00 89.31 116 LYS A N 1
ATOM 953 C CA . LYS A 1 116 ? 5.975 12.146 3.960 1.00 89.31 116 LYS A CA 1
ATOM 954 C C . LYS A 1 116 ? 6.830 11.567 5.100 1.00 89.31 116 LYS A C 1
ATOM 956 O O . LYS A 1 116 ? 7.464 10.535 4.913 1.00 89.31 116 LYS A O 1
ATOM 961 N N . GLU A 1 117 ? 6.810 12.164 6.293 1.00 92.06 117 GLU A N 1
ATOM 962 C CA . GLU A 1 117 ? 7.607 11.721 7.441 1.00 92.06 117 GLU A CA 1
ATOM 963 C C . GLU A 1 117 ? 7.133 10.366 7.980 1.00 92.06 117 GLU A C 1
ATOM 965 O O . GLU A 1 117 ? 7.929 9.449 8.184 1.00 92.06 117 GLU A O 1
ATOM 970 N N . SER A 1 118 ? 5.827 10.222 8.200 1.00 91.12 118 SER A N 1
ATOM 971 C CA . SER A 1 118 ? 5.214 8.987 8.697 1.00 91.12 118 SER A CA 1
ATOM 972 C C . SER A 1 118 ? 5.279 7.864 7.660 1.00 91.12 118 SER A C 1
ATOM 974 O O . SER A 1 118 ? 5.555 6.721 8.032 1.00 91.12 118 SER A O 1
ATOM 976 N N . TYR A 1 119 ? 5.124 8.187 6.373 1.00 92.62 119 TYR A N 1
ATOM 977 C CA . TYR A 1 119 ? 5.345 7.259 5.267 1.00 92.62 119 TYR A CA 1
ATOM 978 C C . TYR A 1 119 ? 6.789 6.743 5.256 1.00 92.62 119 TYR A C 1
ATOM 980 O O . TYR A 1 119 ? 7.004 5.533 5.303 1.00 92.62 119 TYR A O 1
ATOM 988 N N . CYS A 1 120 ? 7.793 7.627 5.287 1.00 93.44 120 CYS A N 1
ATOM 989 C CA . CYS A 1 120 ? 9.199 7.216 5.333 1.00 93.44 120 CYS A CA 1
ATOM 990 C C . CYS A 1 120 ? 9.506 6.363 6.565 1.00 93.44 120 CYS A C 1
ATOM 992 O O . CYS A 1 120 ? 10.054 5.266 6.456 1.00 93.44 120 CYS A O 1
ATOM 994 N N . LYS A 1 121 ? 9.091 6.836 7.744 1.00 93.38 121 LYS A N 1
ATOM 995 C CA . LYS A 1 121 ? 9.366 6.164 9.014 1.00 93.38 121 LYS A CA 1
ATOM 996 C C . LYS A 1 121 ? 8.808 4.745 9.053 1.00 93.38 121 LYS A C 1
ATOM 998 O O . LYS A 1 121 ? 9.483 3.852 9.560 1.00 93.38 121 LYS A O 1
ATOM 1003 N N . ARG A 1 122 ? 7.583 4.543 8.563 1.00 93.75 122 ARG A N 1
ATOM 1004 C CA . ARG A 1 122 ? 6.841 3.286 8.739 1.00 93.75 122 ARG A CA 1
ATOM 1005 C C . ARG A 1 122 ? 6.913 2.402 7.511 1.00 93.75 122 ARG A C 1
ATOM 1007 O O . ARG A 1 122 ? 7.273 1.239 7.623 1.00 93.75 122 ARG A O 1
ATOM 1014 N N . ILE A 1 123 ? 6.589 2.962 6.353 1.00 94.62 123 ILE A N 1
ATOM 1015 C CA . ILE A 1 123 ? 6.440 2.205 5.116 1.00 94.62 123 ILE A CA 1
ATOM 1016 C C . ILE A 1 123 ? 7.789 1.985 4.447 1.00 94.62 123 ILE A C 1
ATOM 1018 O O . ILE A 1 123 ? 8.141 0.845 4.158 1.00 94.62 123 ILE A O 1
ATOM 1022 N N . VAL A 1 124 ? 8.583 3.039 4.244 1.00 94.00 124 VAL A N 1
ATOM 1023 C CA . VAL A 1 124 ? 9.874 2.886 3.551 1.00 94.00 124 VAL A CA 1
ATOM 1024 C C . VAL A 1 124 ? 10.827 1.998 4.355 1.00 94.00 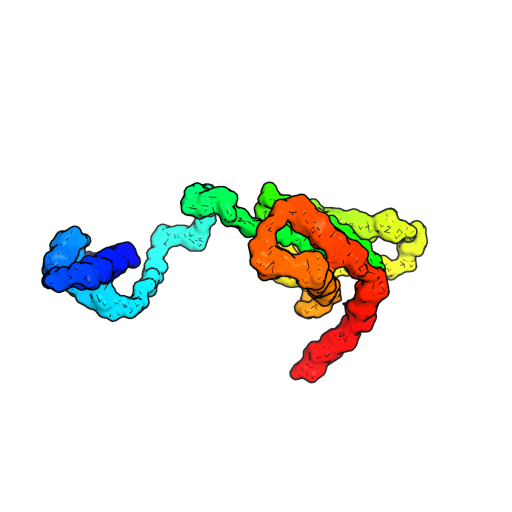124 VAL A C 1
ATOM 1026 O O . VAL A 1 124 ? 11.461 1.118 3.778 1.00 94.00 124 VAL A O 1
ATOM 1029 N N . SER A 1 125 ? 10.874 2.152 5.682 1.00 92.25 125 SER A N 1
ATOM 1030 C CA . SER A 1 125 ? 11.640 1.252 6.559 1.00 92.25 125 SER A CA 1
ATOM 1031 C C . SER A 1 125 ? 11.199 -0.214 6.438 1.00 92.25 125 SER A C 1
ATOM 1033 O O . SER A 1 125 ? 12.035 -1.116 6.415 1.00 92.25 125 SER A O 1
ATOM 1035 N N . LEU A 1 126 ? 9.888 -0.464 6.337 1.00 93.31 126 LEU A N 1
ATOM 1036 C CA . LEU A 1 126 ? 9.328 -1.810 6.200 1.00 93.31 126 LEU A CA 1
ATOM 1037 C C . LEU A 1 126 ? 9.667 -2.431 4.838 1.00 93.31 126 LEU A C 1
ATOM 1039 O O . LEU A 1 126 ? 10.083 -3.589 4.772 1.00 93.31 126 LEU A O 1
ATOM 1043 N N . VAL A 1 127 ? 9.552 -1.644 3.764 1.00 92.38 127 VAL A N 1
ATOM 1044 C CA . VAL A 1 127 ? 9.962 -2.038 2.409 1.00 92.38 127 VAL A CA 1
ATOM 1045 C C . VAL A 1 127 ? 11.451 -2.361 2.382 1.00 92.38 127 VAL A C 1
ATOM 1047 O O . VAL A 1 127 ? 11.816 -3.441 1.935 1.00 92.38 127 VAL A O 1
ATOM 1050 N N . GLN A 1 128 ? 12.305 -1.478 2.907 1.00 90.69 128 GLN A N 1
ATOM 1051 C CA . GLN A 1 128 ? 13.750 -1.703 2.968 1.00 90.69 128 GLN A CA 1
ATOM 1052 C C . GLN A 1 128 ? 14.071 -3.031 3.659 1.00 90.69 128 GLN A C 1
ATOM 1054 O O . GLN A 1 128 ? 14.819 -3.839 3.114 1.00 90.69 128 GLN A O 1
ATOM 1059 N N . GLY A 1 129 ? 13.473 -3.281 4.831 1.00 88.62 129 GLY A N 1
ATOM 1060 C CA . GLY A 1 129 ? 13.667 -4.527 5.570 1.00 88.62 129 GLY A CA 1
ATOM 1061 C C . GLY A 1 129 ? 13.325 -5.762 4.735 1.00 88.62 129 GLY A C 1
ATOM 1062 O O . GLY A 1 129 ? 14.091 -6.724 4.723 1.00 88.62 129 GLY A O 1
ATOM 1063 N N . TRP A 1 130 ? 12.227 -5.712 3.980 1.00 86.94 130 TRP A N 1
ATOM 1064 C CA . TRP A 1 130 ? 11.790 -6.807 3.113 1.00 86.94 130 TRP A CA 1
ATOM 1065 C C . TRP A 1 130 ? 12.616 -6.968 1.831 1.00 86.94 130 TRP A C 1
ATOM 1067 O O . TRP A 1 130 ? 12.781 -8.079 1.329 1.00 86.94 130 TRP A O 1
ATOM 1077 N N . LEU A 1 131 ? 13.178 -5.878 1.310 1.00 84.12 131 LEU A N 1
ATOM 1078 C CA . LEU A 1 131 ? 14.069 -5.920 0.154 1.00 84.12 131 LEU A CA 1
ATOM 1079 C C . LEU A 1 131 ? 15.436 -6.547 0.476 1.00 84.12 131 LEU A C 1
ATOM 1081 O O . LEU A 1 131 ? 16.148 -6.938 -0.446 1.00 84.12 131 LEU A O 1
ATOM 1085 N N . THR A 1 132 ? 15.795 -6.703 1.756 1.00 75.81 132 THR A N 1
ATOM 1086 C CA . THR A 1 132 ? 17.056 -7.359 2.128 1.00 75.81 132 THR A CA 1
ATOM 1087 C C . THR A 1 132 ? 17.062 -8.855 1.758 1.00 75.81 132 THR A C 1
ATOM 1089 O O . THR A 1 132 ? 16.061 -9.540 1.983 1.00 75.81 132 THR A O 1
ATOM 1092 N N . PRO A 1 133 ? 18.192 -9.417 1.273 1.00 66.06 133 PRO A N 1
ATOM 1093 C CA . PRO A 1 133 ? 18.289 -10.837 0.900 1.00 66.06 133 PRO A CA 1
ATOM 1094 C C . PRO A 1 133 ? 17.857 -11.796 2.019 1.00 66.06 133 PRO A C 1
ATOM 1096 O O . PRO A 1 133 ? 17.120 -12.756 1.793 1.00 66.06 133 PRO A O 1
ATOM 1099 N N . LYS A 1 134 ? 18.217 -11.464 3.267 1.00 61.94 134 LYS A N 1
ATOM 1100 C CA . LYS A 1 134 ? 17.830 -12.222 4.464 1.00 61.94 134 LYS A CA 1
ATOM 1101 C C . LYS A 1 134 ? 16.311 -12.295 4.653 1.00 61.94 134 LYS A C 1
ATOM 1103 O O . LYS A 1 134 ? 15.806 -13.321 5.095 1.00 61.94 134 LYS A O 1
ATOM 1108 N N . ALA A 1 135 ? 15.580 -11.229 4.330 1.00 62.41 135 ALA A N 1
ATOM 1109 C CA . ALA A 1 135 ? 14.122 -11.215 4.428 1.00 62.41 135 ALA A CA 1
ATOM 1110 C C . ALA A 1 135 ? 13.434 -11.979 3.284 1.00 62.41 135 ALA A C 1
ATOM 1112 O O . ALA A 1 135 ? 12.270 -12.353 3.413 1.00 62.41 135 ALA A O 1
ATOM 1113 N N . GLN A 1 136 ? 14.147 -12.243 2.186 1.00 64.44 136 GLN A N 1
ATOM 1114 C CA . GLN A 1 136 ? 13.629 -12.975 1.026 1.00 64.44 136 GLN A CA 1
ATOM 1115 C C . GLN A 1 136 ? 13.945 -14.475 1.061 1.00 64.44 136 GLN A C 1
ATOM 1117 O O . GLN A 1 136 ? 13.388 -15.226 0.254 1.00 64.44 136 GLN A O 1
ATOM 1122 N N . GLY A 1 137 ? 14.761 -14.905 2.032 1.00 59.38 137 GLY A N 1
ATOM 1123 C CA . GLY A 1 137 ? 15.121 -16.304 2.256 1.00 59.38 137 GLY A CA 1
ATOM 1124 C C . GLY A 1 137 ? 16.030 -16.876 1.171 1.00 59.38 137 GLY A C 1
ATOM 1125 O O . GLY A 1 137 ? 15.946 -18.072 0.903 1.00 59.38 137 GLY A O 1
ATOM 1126 N N . ASP A 1 138 ? 16.831 -16.028 0.517 1.00 58.22 138 ASP A N 1
ATOM 1127 C CA . ASP A 1 138 ? 17.693 -16.426 -0.595 1.00 58.22 138 ASP A CA 1
ATOM 1128 C C . ASP A 1 138 ? 19.153 -16.038 -0.326 1.00 58.22 138 ASP A C 1
ATOM 1130 O O . ASP A 1 138 ? 19.538 -14.866 -0.377 1.00 58.22 138 ASP A O 1
ATOM 1134 N N . ASP A 1 139 ? 19.963 -17.052 -0.026 1.00 57.28 139 ASP A N 1
ATOM 1135 C CA . ASP A 1 139 ? 21.389 -16.921 0.277 1.00 57.28 139 ASP A CA 1
ATOM 1136 C C . ASP A 1 139 ? 22.250 -16.820 -1.007 1.00 57.28 139 ASP A C 1
ATOM 1138 O O . ASP A 1 139 ? 23.463 -16.637 -0.918 1.00 57.28 139 ASP A O 1
ATOM 1142 N N . ASN A 1 140 ? 21.645 -16.923 -2.204 1.00 57.69 140 ASN A N 1
ATOM 1143 C CA . ASN A 1 140 ? 22.332 -17.019 -3.503 1.00 57.69 140 ASN A CA 1
ATOM 1144 C C . ASN A 1 140 ? 21.961 -15.893 -4.492 1.00 57.69 140 ASN A C 1
ATOM 1146 O O . ASN A 1 140 ? 21.949 -16.086 -5.711 1.00 57.69 140 ASN A O 1
ATOM 1150 N N . PHE A 1 141 ? 21.681 -14.688 -3.995 1.00 55.34 141 PHE A N 1
ATOM 1151 C CA . PHE A 1 141 ? 21.215 -13.579 -4.831 1.00 55.34 141 PHE A CA 1
ATOM 1152 C C . PHE A 1 141 ? 22.347 -12.855 -5.581 1.00 55.34 141 PHE A C 1
ATOM 1154 O O . PHE A 1 141 ? 22.796 -11.778 -5.200 1.00 55.34 141 PHE A O 1
ATOM 1161 N N . ASN A 1 142 ? 22.774 -13.421 -6.708 1.00 53.59 142 ASN A N 1
ATOM 1162 C CA . ASN A 1 142 ? 23.440 -12.668 -7.770 1.00 53.59 142 ASN A CA 1
ATOM 1163 C C . ASN A 1 142 ? 22.455 -12.501 -8.938 1.00 53.59 142 ASN A C 1
ATOM 1165 O O . ASN A 1 142 ? 22.360 -13.394 -9.771 1.00 53.59 142 ASN A O 1
ATOM 1169 N N . SER A 1 143 ? 21.726 -11.369 -8.970 1.00 57.81 143 SER A N 1
ATOM 1170 C CA . SER A 1 143 ? 21.392 -10.560 -10.173 1.00 57.81 143 SER A CA 1
ATOM 1171 C C . SER A 1 143 ? 19.991 -9.929 -10.222 1.00 57.81 143 SER A C 1
ATOM 1173 O O . SER A 1 143 ? 19.726 -9.183 -11.165 1.00 57.81 143 SER A O 1
ATOM 1175 N N . ILE A 1 144 ? 19.067 -10.205 -9.296 1.00 68.12 144 ILE A N 1
ATOM 1176 C CA . ILE A 1 144 ? 17.723 -9.600 -9.364 1.00 68.12 144 ILE A CA 1
ATOM 1177 C C . ILE A 1 144 ? 17.713 -8.318 -8.524 1.00 68.12 144 ILE A C 1
ATOM 1179 O O . ILE A 1 144 ? 17.993 -8.336 -7.335 1.00 68.12 144 ILE A O 1
ATOM 1183 N N . ILE A 1 145 ? 17.398 -7.183 -9.144 1.00 74.12 145 ILE A N 1
ATOM 1184 C CA . ILE A 1 145 ? 17.195 -5.913 -8.438 1.00 74.12 145 ILE A CA 1
ATOM 1185 C C . ILE A 1 145 ? 15.691 -5.682 -8.367 1.00 74.12 145 ILE A C 1
ATOM 1187 O O . ILE A 1 145 ? 15.052 -5.411 -9.387 1.00 74.12 145 ILE A O 1
ATOM 1191 N N . LEU A 1 146 ? 15.116 -5.811 -7.171 1.00 81.50 146 LEU A N 1
ATOM 1192 C CA . LEU A 1 146 ? 13.721 -5.451 -6.946 1.00 81.50 146 LEU A CA 1
ATOM 1193 C C . LEU A 1 146 ? 13.570 -3.930 -6.926 1.00 81.50 146 LEU A C 1
ATOM 1195 O O . LEU A 1 146 ? 14.417 -3.208 -6.403 1.00 81.50 146 LEU A O 1
ATOM 1199 N N . LYS A 1 147 ? 12.464 -3.453 -7.491 1.00 88.19 147 LYS A N 1
ATOM 1200 C CA . LYS A 1 147 ? 12.109 -2.036 -7.512 1.00 88.19 147 LYS A CA 1
ATOM 1201 C C . LYS A 1 147 ? 10.753 -1.832 -6.850 1.00 88.19 147 LYS A C 1
ATOM 1203 O O . LYS A 1 147 ? 9.855 -2.655 -7.017 1.00 88.19 147 LYS A O 1
ATOM 1208 N N . LEU A 1 148 ? 10.609 -0.741 -6.106 1.00 91.75 148 LEU A N 1
ATOM 1209 C CA . LEU A 1 148 ? 9.363 -0.373 -5.443 1.00 91.75 148 LEU A CA 1
ATOM 1210 C C . LEU A 1 148 ? 8.401 0.262 -6.453 1.00 91.75 148 LEU A C 1
ATOM 1212 O O . LEU A 1 148 ? 8.723 1.281 -7.051 1.00 91.75 148 LEU A O 1
ATOM 1216 N N . MET A 1 149 ? 7.205 -0.299 -6.610 1.00 92.00 149 MET A N 1
ATOM 1217 C CA . MET A 1 149 ? 6.123 0.330 -7.370 1.00 92.00 149 MET A CA 1
ATOM 1218 C C . MET A 1 149 ? 5.116 0.967 -6.414 1.00 92.00 149 MET A C 1
ATOM 1220 O O . MET A 1 149 ? 4.511 0.270 -5.601 1.00 92.00 149 MET A O 1
ATOM 1224 N N . HIS A 1 150 ? 4.916 2.278 -6.526 1.00 89.88 150 HIS A N 1
ATOM 1225 C CA . HIS A 1 150 ? 3.904 3.029 -5.777 1.00 89.88 150 HIS A CA 1
ATOM 1226 C C . HIS A 1 150 ? 3.264 4.113 -6.654 1.00 89.88 150 HIS A C 1
ATOM 1228 O O . HIS A 1 150 ? 3.751 4.385 -7.751 1.00 89.88 150 HIS A O 1
ATOM 1234 N N . ASP A 1 151 ? 2.143 4.673 -6.200 1.00 88.44 151 ASP A N 1
ATOM 1235 C CA . ASP A 1 151 ? 1.460 5.768 -6.896 1.00 88.44 151 ASP A CA 1
ATOM 1236 C C . ASP A 1 151 ? 2.165 7.124 -6.681 1.00 88.44 151 ASP A C 1
ATOM 1238 O O . ASP A 1 151 ? 3.138 7.241 -5.931 1.00 88.44 151 ASP A O 1
ATOM 1242 N N . ASN A 1 152 ? 1.636 8.171 -7.318 1.00 88.25 152 ASN A N 1
ATOM 1243 C CA . ASN A 1 152 ? 2.146 9.538 -7.209 1.00 88.25 152 ASN A CA 1
ATOM 1244 C C . ASN A 1 152 ? 1.477 10.351 -6.082 1.00 88.25 152 ASN A C 1
ATOM 1246 O O . ASN A 1 152 ? 1.327 11.569 -6.212 1.00 88.25 152 ASN A O 1
ATOM 1250 N N . ALA A 1 153 ? 1.037 9.718 -4.986 1.00 87.31 153 ALA A N 1
ATOM 1251 C CA . ALA A 1 153 ? 0.488 10.454 -3.850 1.00 87.31 153 ALA A CA 1
ATOM 1252 C C . ALA A 1 153 ? 1.501 11.496 -3.322 1.00 87.31 153 ALA A C 1
ATOM 1254 O O . ALA A 1 153 ? 2.709 11.242 -3.339 1.00 87.31 153 ALA A O 1
ATOM 1255 N N . PRO A 1 154 ? 1.055 12.652 -2.783 1.00 88.88 154 PRO A N 1
ATOM 1256 C CA . PRO A 1 154 ? 1.963 13.730 -2.375 1.00 88.88 154 PRO A CA 1
ATOM 1257 C C . PRO A 1 154 ? 3.062 13.307 -1.389 1.00 88.88 154 PRO A C 1
ATOM 1259 O O . PRO A 1 154 ? 4.163 13.854 -1.415 1.00 88.88 154 PRO A O 1
ATOM 1262 N N . GLY A 1 155 ? 2.774 12.328 -0.522 1.00 89.12 155 GLY A N 1
ATOM 1263 C CA . GLY A 1 155 ? 3.755 11.751 0.398 1.00 89.12 155 GLY A CA 1
ATOM 1264 C C . GLY A 1 155 ? 4.816 10.895 -0.296 1.00 89.12 155 GLY A C 1
ATOM 1265 O O . GLY A 1 155 ? 5.935 10.834 0.186 1.00 89.12 155 GLY A O 1
ATOM 1266 N N . HIS A 1 156 ? 4.503 10.273 -1.432 1.00 90.12 156 HIS A N 1
ATOM 1267 C CA . HIS A 1 156 ? 5.423 9.429 -2.197 1.00 90.12 156 HIS A CA 1
ATOM 1268 C C . HIS A 1 156 ? 6.362 10.254 -3.079 1.00 90.12 156 HIS A C 1
ATOM 1270 O O . HIS A 1 156 ? 7.537 9.923 -3.216 1.00 90.12 156 HIS A O 1
ATOM 1276 N N . THR A 1 157 ? 5.855 11.354 -3.641 1.00 90.19 157 THR A N 1
ATOM 1277 C CA . THR A 1 157 ? 6.606 12.235 -4.549 1.00 90.19 157 THR A CA 1
ATOM 1278 C C . THR A 1 157 ? 7.337 13.369 -3.830 1.00 90.19 157 THR A C 1
ATOM 1280 O O . THR A 1 157 ? 8.000 14.183 -4.473 1.00 90.19 157 THR A O 1
ATOM 1283 N N . ALA A 1 158 ? 7.194 13.487 -2.506 1.00 92.69 158 ALA A N 1
ATOM 1284 C CA . ALA A 1 158 ? 7.878 14.513 -1.732 1.00 92.69 158 ALA A CA 1
ATOM 1285 C C . ALA A 1 158 ? 9.401 14.369 -1.870 1.00 92.69 158 ALA A C 1
ATOM 1287 O O . ALA A 1 158 ? 9.932 13.266 -1.759 1.00 92.69 158 ALA A O 1
ATOM 1288 N N . ALA A 1 159 ? 10.118 15.489 -2.021 1.00 94.25 159 ALA A N 1
ATOM 1289 C CA . ALA A 1 159 ? 11.583 15.484 -2.132 1.00 94.25 159 ALA A CA 1
ATOM 1290 C C . ALA A 1 159 ? 12.255 14.722 -0.975 1.00 94.25 159 ALA A C 1
ATOM 1292 O O . ALA A 1 159 ? 13.145 13.911 -1.202 1.00 94.25 159 ALA A O 1
ATOM 1293 N N . TYR A 1 160 ? 11.739 14.914 0.244 1.00 94.19 160 TYR A N 1
ATOM 1294 C CA . TYR A 1 160 ? 12.159 14.177 1.437 1.00 94.19 160 TYR A CA 1
ATOM 1295 C C . TYR A 1 160 ? 12.036 12.655 1.265 1.00 94.19 160 TYR A C 1
ATOM 1297 O O . TYR A 1 160 ? 12.931 11.908 1.633 1.00 94.19 160 TYR A O 1
ATOM 1305 N N . THR A 1 161 ? 10.938 12.180 0.682 1.00 94.75 161 THR A N 1
ATOM 1306 C CA . THR A 1 161 ? 10.695 10.748 0.487 1.00 94.75 161 THR A CA 1
ATOM 1307 C C . THR A 1 161 ? 11.570 10.160 -0.607 1.00 94.75 161 THR A C 1
ATOM 1309 O O . THR A 1 161 ? 12.076 9.055 -0.444 1.00 94.75 161 THR A O 1
ATOM 1312 N N . VAL A 1 162 ? 11.807 10.907 -1.685 1.00 93.50 162 VAL A N 1
ATOM 1313 C CA . VAL A 1 162 ? 12.749 10.508 -2.740 1.00 93.50 162 VAL A CA 1
ATOM 1314 C C . VAL A 1 162 ? 14.168 10.364 -2.179 1.00 93.50 162 VAL A C 1
ATOM 1316 O O . VAL A 1 162 ? 14.841 9.377 -2.468 1.00 93.50 162 VAL A O 1
ATOM 1319 N N . GLU A 1 163 ? 14.604 11.307 -1.341 1.00 95.44 163 GLU A N 1
ATOM 1320 C CA . GLU A 1 163 ? 15.902 11.246 -0.662 1.00 95.44 163 GLU A CA 1
ATOM 1321 C C . GLU A 1 163 ? 15.985 10.049 0.297 1.00 95.44 163 GLU A C 1
ATOM 1323 O O . GLU A 1 163 ? 16.935 9.273 0.240 1.00 95.44 163 GLU A O 1
ATOM 1328 N N . GLU A 1 164 ? 14.954 9.830 1.113 1.00 95.88 164 GLU A N 1
ATOM 1329 C CA . GLU A 1 164 ? 14.881 8.704 2.051 1.00 95.88 164 GLU A CA 1
ATOM 1330 C C . GLU A 1 164 ? 14.883 7.332 1.356 1.00 95.88 164 GLU A C 1
ATOM 1332 O O . GLU A 1 164 ? 15.449 6.375 1.887 1.00 95.88 164 GLU A O 1
ATOM 1337 N N . LEU A 1 165 ? 14.258 7.215 0.180 1.00 94.06 165 LEU A N 1
ATOM 1338 C CA . LEU A 1 165 ? 14.321 6.011 -0.653 1.00 94.06 165 LEU A CA 1
ATOM 1339 C C . LEU A 1 165 ? 15.748 5.779 -1.165 1.00 94.06 165 LEU A C 1
ATOM 1341 O O . LEU A 1 165 ? 16.262 4.668 -1.049 1.00 94.06 165 LEU A O 1
ATOM 1345 N N . ALA A 1 166 ? 16.410 6.829 -1.661 1.00 92.81 166 ALA A N 1
ATOM 1346 C CA . ALA A 1 166 ? 17.779 6.751 -2.165 1.00 92.81 166 ALA A CA 1
ATOM 1347 C C . ALA A 1 166 ? 18.790 6.383 -1.065 1.00 92.81 166 ALA A C 1
ATOM 1349 O O . ALA A 1 166 ? 19.616 5.496 -1.266 1.00 92.81 166 ALA A O 1
ATOM 1350 N N . VAL A 1 167 ? 18.693 7.002 0.117 1.00 94.19 167 VAL A N 1
ATOM 1351 C CA . VAL A 1 167 ? 19.555 6.704 1.278 1.00 94.19 167 VAL A CA 1
ATOM 1352 C C . VAL A 1 167 ? 19.408 5.252 1.742 1.00 94.19 167 VAL A C 1
ATOM 1354 O O . VAL A 1 167 ? 20.361 4.660 2.247 1.00 94.19 167 VAL A O 1
ATOM 1357 N N . ARG A 1 168 ? 18.221 4.661 1.567 1.00 90.62 168 ARG A N 1
ATOM 1358 C CA . ARG A 1 168 ? 17.923 3.272 1.946 1.00 90.62 168 ARG A CA 1
ATOM 1359 C C . ARG A 1 168 ? 18.142 2.254 0.827 1.00 90.62 168 ARG A C 1
ATOM 1361 O O . ARG A 1 168 ? 17.812 1.089 1.036 1.00 90.62 168 ARG A O 1
ATOM 1368 N N . ASP A 1 169 ? 18.682 2.683 -0.313 1.00 89.19 169 ASP A N 1
ATOM 1369 C CA . ASP A 1 169 ? 18.887 1.856 -1.508 1.00 89.19 169 ASP A CA 1
ATOM 1370 C C . ASP A 1 169 ? 17.590 1.192 -2.013 1.00 89.19 169 ASP A C 1
ATOM 1372 O O . ASP A 1 169 ? 17.554 0.052 -2.471 1.00 89.19 169 ASP A O 1
ATOM 1376 N N . VAL A 1 170 ? 16.471 1.914 -1.896 1.00 90.38 170 VAL A N 1
ATOM 1377 C CA . VAL A 1 170 ? 15.170 1.495 -2.419 1.00 90.38 170 VAL A CA 1
ATOM 1378 C C . VAL A 1 170 ? 14.929 2.227 -3.731 1.00 90.38 170 VAL A C 1
ATOM 1380 O O . VAL A 1 170 ? 14.751 3.443 -3.755 1.00 90.38 170 VAL A O 1
ATOM 1383 N N . HIS A 1 171 ? 14.892 1.492 -4.840 1.00 89.44 171 HIS A N 1
ATOM 1384 C CA . HIS A 1 171 ? 14.712 2.082 -6.166 1.00 89.44 171 HIS A CA 1
ATOM 1385 C C . HIS A 1 171 ? 13.232 2.105 -6.573 1.00 89.44 171 HIS A C 1
ATOM 1387 O O . HIS A 1 171 ? 12.679 1.039 -6.856 1.00 89.44 171 HIS A O 1
ATOM 1393 N N . PRO A 1 172 ? 12.570 3.275 -6.640 1.00 90.56 172 PRO A N 1
ATOM 1394 C CA . PRO A 1 172 ? 11.195 3.348 -7.111 1.00 90.56 172 PRO A CA 1
ATOM 1395 C C . PRO A 1 172 ? 11.104 3.180 -8.636 1.00 90.56 172 PRO A C 1
ATOM 1397 O O . PRO A 1 172 ? 12.006 3.566 -9.384 1.00 90.56 172 PRO A O 1
ATOM 1400 N N . ILE A 1 173 ? 9.982 2.638 -9.106 1.00 87.88 173 ILE A N 1
ATOM 1401 C CA . ILE A 1 173 ? 9.508 2.784 -10.482 1.00 87.88 173 ILE A CA 1
ATOM 1402 C C . ILE A 1 173 ? 8.291 3.701 -10.487 1.00 87.88 173 ILE A C 1
ATOM 1404 O O . ILE A 1 173 ? 7.282 3.427 -9.841 1.00 87.88 173 ILE A O 1
ATOM 1408 N N . PHE 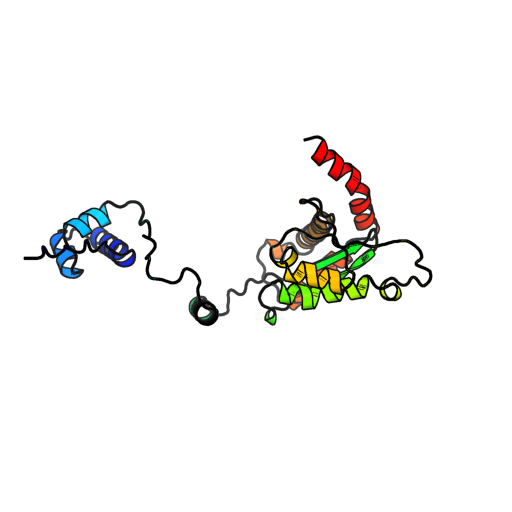A 1 174 ? 8.400 4.794 -11.234 1.00 74.44 174 PHE A N 1
ATOM 1409 C CA . PHE A 1 174 ? 7.300 5.724 -11.435 1.00 74.44 174 PHE A CA 1
ATOM 1410 C C . PHE A 1 174 ? 6.459 5.232 -12.606 1.00 74.44 174 PHE A C 1
ATOM 1412 O O . PHE A 1 174 ? 6.958 5.129 -13.727 1.00 74.44 174 PHE A O 1
ATOM 1419 N N . TRP A 1 175 ? 5.196 4.910 -12.342 1.00 70.06 175 TRP A N 1
ATOM 1420 C CA . TRP A 1 175 ? 4.268 4.434 -13.362 1.00 70.06 175 TRP A CA 1
ATOM 1421 C C . TRP A 1 175 ? 2.908 5.115 -13.197 1.00 70.06 175 TRP A C 1
ATOM 1423 O O . TRP A 1 175 ? 2.421 5.195 -12.069 1.00 70.06 175 TRP A O 1
ATOM 1433 N N . PRO A 1 176 ? 2.266 5.581 -14.281 1.00 59.41 176 PRO A N 1
ATOM 1434 C CA . PRO A 1 176 ? 0.881 6.031 -14.213 1.00 59.41 176 PRO A CA 1
ATOM 1435 C C . PRO A 1 176 ? -0.056 4.831 -13.987 1.00 59.41 176 PRO A C 1
ATOM 1437 O O . PRO A 1 176 ? 0.073 3.828 -14.686 1.00 59.41 176 PRO A O 1
ATOM 1440 N N . ASP A 1 177 ? -0.933 4.931 -12.981 1.00 66.25 177 ASP A N 1
ATOM 1441 C CA . ASP A 1 177 ? -2.200 4.217 -12.691 1.00 66.25 177 ASP A CA 1
ATOM 1442 C C . ASP A 1 177 ? -2.378 2.727 -13.081 1.00 66.25 177 ASP A C 1
ATOM 1444 O O . ASP A 1 177 ? -3.495 2.216 -13.147 1.00 66.25 177 ASP A O 1
ATOM 1448 N N . LEU A 1 178 ? -1.297 1.971 -13.284 1.00 84.81 178 LEU A N 1
ATOM 1449 C CA . LEU A 1 178 ? -1.334 0.550 -13.660 1.00 84.81 178 LEU A CA 1
ATOM 1450 C C . LEU A 1 178 ? -0.850 -0.393 -12.552 1.00 84.81 178 LEU A C 1
ATOM 1452 O O . LEU A 1 178 ? -0.685 -1.590 -12.796 1.00 84.81 178 LEU A O 1
ATOM 1456 N N . ASN A 1 179 ? -0.652 0.107 -11.331 1.00 90.31 179 ASN A N 1
ATOM 1457 C CA . ASN A 1 179 ? -0.121 -0.686 -10.223 1.00 90.31 179 ASN A CA 1
ATOM 1458 C C . ASN A 1 179 ? -0.952 -1.969 -9.996 1.00 90.31 179 ASN A C 1
ATOM 1460 O O . ASN A 1 179 ? -2.161 -1.880 -9.769 1.00 90.31 179 ASN A O 1
ATOM 1464 N N . PRO A 1 180 ? -0.348 -3.173 -10.081 1.00 92.81 180 PRO A N 1
ATOM 1465 C CA . PRO A 1 180 ? -1.077 -4.427 -9.917 1.00 92.81 180 PRO A CA 1
ATOM 1466 C C . PRO A 1 180 ? -1.586 -4.654 -8.481 1.00 92.81 180 PRO A C 1
ATOM 1468 O O . PRO A 1 180 ? -2.380 -5.570 -8.277 1.00 92.81 180 PRO A O 1
ATOM 1471 N N . ILE A 1 181 ? -1.206 -3.817 -7.503 1.00 93.56 181 ILE A N 1
ATOM 1472 C CA . ILE A 1 181 ? -1.799 -3.846 -6.156 1.00 93.56 181 ILE A CA 1
ATOM 1473 C C . ILE A 1 181 ? -3.287 -3.478 -6.159 1.00 93.56 181 ILE A C 1
ATOM 1475 O O . ILE A 1 181 ? -4.048 -4.048 -5.387 1.00 93.56 181 ILE A O 1
ATOM 1479 N N . GLU A 1 182 ? -3.738 -2.589 -7.048 1.00 92.44 182 GLU A N 1
ATOM 1480 C CA . GLU A 1 182 ? -5.135 -2.135 -7.049 1.00 92.44 182 GLU A CA 1
ATOM 1481 C C . GLU A 1 182 ? -6.116 -3.266 -7.416 1.00 92.44 182 GLU A C 1
ATOM 1483 O O . GLU A 1 182 ? -7.069 -3.502 -6.669 1.00 92.44 182 GLU A O 1
ATOM 1488 N N . PRO A 1 183 ? -5.869 -4.075 -8.467 1.00 93.31 183 PRO A N 1
ATOM 1489 C CA . PRO A 1 183 ? -6.621 -5.310 -8.680 1.00 93.31 183 PRO A CA 1
ATOM 1490 C C . PRO A 1 183 ? -6.563 -6.298 -7.504 1.00 93.31 183 PRO A C 1
ATOM 1492 O O . PRO A 1 183 ? -7.563 -6.953 -7.218 1.00 93.31 183 PRO A O 1
ATOM 1495 N N . ALA A 1 184 ? -5.429 -6.412 -6.802 1.00 94.69 184 ALA A N 1
ATOM 1496 C CA . ALA A 1 184 ? -5.334 -7.271 -5.619 1.00 94.69 184 ALA A CA 1
ATOM 1497 C C . ALA A 1 184 ? -6.228 -6.755 -4.475 1.00 94.69 184 ALA A C 1
ATOM 1499 O O . ALA A 1 184 ? -6.957 -7.534 -3.861 1.00 94.69 184 ALA A O 1
ATOM 1500 N N . ARG A 1 185 ? -6.256 -5.437 -4.250 1.00 94.31 185 ARG A N 1
ATOM 1501 C CA . ARG A 1 185 ? -7.141 -4.769 -3.282 1.00 94.31 185 ARG A CA 1
ATOM 1502 C C . ARG A 1 185 ? -8.617 -4.884 -3.649 1.00 94.31 185 ARG A C 1
ATOM 1504 O O . ARG A 1 185 ? -9.453 -4.979 -2.754 1.00 94.31 185 ARG A O 1
ATOM 1511 N N . ASN A 1 186 ? -8.960 -4.941 -4.935 1.00 94.19 186 ASN A N 1
ATOM 1512 C CA . ASN A 1 186 ? -10.324 -5.287 -5.344 1.00 94.19 186 ASN A CA 1
ATOM 1513 C C . ASN A 1 186 ? -10.698 -6.703 -4.890 1.00 94.19 186 ASN A C 1
ATOM 1515 O O . ASN A 1 186 ? -11.812 -6.904 -4.428 1.00 94.19 186 ASN A O 1
ATOM 1519 N N . GLY A 1 187 ? -9.754 -7.649 -4.894 1.00 94.56 187 GLY A N 1
ATOM 1520 C CA . GLY A 1 187 ? -9.961 -8.978 -4.312 1.00 94.56 187 GLY A CA 1
ATOM 1521 C C . GLY A 1 187 ? -10.300 -8.950 -2.816 1.00 94.56 187 GLY A C 1
ATOM 1522 O O . GLY A 1 187 ? -11.145 -9.728 -2.376 1.00 94.56 187 GLY A O 1
ATOM 1523 N N . ILE A 1 188 ? -9.704 -8.028 -2.045 1.00 94.75 188 ILE A N 1
ATOM 1524 C CA . ILE A 1 188 ? -10.072 -7.794 -0.636 1.00 94.75 188 ILE A CA 1
ATOM 1525 C C . ILE A 1 188 ? -11.527 -7.322 -0.553 1.00 94.75 188 ILE A C 1
ATOM 1527 O O . ILE A 1 188 ? -12.315 -7.911 0.180 1.00 94.75 188 ILE A O 1
ATOM 1531 N N . LYS A 1 189 ? -11.898 -6.304 -1.341 1.00 92.56 189 LYS A N 1
ATOM 1532 C CA . LYS A 1 189 ? -13.260 -5.740 -1.363 1.00 92.56 189 LYS A CA 1
ATOM 1533 C C . LYS A 1 189 ? -14.312 -6.773 -1.780 1.00 92.56 189 LYS A C 1
ATOM 1535 O O . LYS A 1 189 ? -15.358 -6.878 -1.146 1.00 92.56 189 LYS A O 1
ATOM 1540 N N . ASP A 1 190 ? -14.019 -7.569 -2.805 1.00 94.56 190 ASP A N 1
ATOM 1541 C CA . ASP A 1 190 ? -14.903 -8.632 -3.288 1.00 94.56 190 ASP A CA 1
ATOM 1542 C C . ASP A 1 190 ? -15.101 -9.722 -2.228 1.00 94.56 190 ASP A C 1
ATOM 1544 O O . ASP A 1 190 ? -16.202 -10.253 -2.062 1.00 94.56 190 ASP A O 1
ATOM 1548 N N . TYR A 1 191 ? -14.033 -10.070 -1.503 1.00 95.81 191 TYR A N 1
ATOM 1549 C CA . TYR A 1 191 ? -14.102 -11.014 -0.395 1.00 95.81 191 TYR A CA 1
ATOM 1550 C C . TYR A 1 191 ? -14.970 -10.461 0.739 1.00 95.81 191 TYR A C 1
ATOM 1552 O O . TYR A 1 191 ? -15.898 -11.141 1.182 1.00 95.81 191 TYR A O 1
ATOM 1560 N N . THR A 1 192 ? -14.724 -9.221 1.175 1.00 93.56 192 THR A N 1
ATOM 1561 C CA . THR A 1 192 ? -15.493 -8.611 2.266 1.00 93.56 192 THR A CA 1
ATOM 1562 C C . THR A 1 192 ? -16.965 -8.454 1.902 1.00 93.56 192 THR A C 1
ATOM 1564 O O . THR A 1 192 ? -17.811 -8.834 2.702 1.00 93.56 192 THR A O 1
ATOM 1567 N N . GLY A 1 193 ? -17.292 -8.026 0.679 1.00 92.56 193 GLY A N 1
ATOM 1568 C CA . GLY A 1 193 ? -18.686 -7.926 0.229 1.00 92.56 193 GLY A CA 1
ATOM 1569 C C . GLY A 1 193 ? -19.402 -9.282 0.153 1.00 92.56 193 GLY A C 1
ATOM 1570 O O . GLY A 1 193 ? -20.608 -9.371 0.375 1.00 92.56 193 GLY A O 1
ATOM 1571 N N . ARG A 1 194 ? -18.671 -10.376 -0.113 1.00 95.06 194 ARG A N 1
ATOM 1572 C CA . ARG A 1 194 ? -19.245 -11.731 -0.177 1.00 95.06 194 ARG A CA 1
ATOM 1573 C C . ARG A 1 194 ? -19.471 -12.357 1.197 1.00 95.06 194 ARG A C 1
ATOM 1575 O O . ARG A 1 194 ? -20.509 -12.981 1.406 1.00 95.06 194 ARG A O 1
ATOM 1582 N N . TYR A 1 195 ? -18.485 -12.269 2.086 1.00 95.50 195 TYR A N 1
ATOM 1583 C CA . TYR A 1 195 ? -18.488 -12.999 3.361 1.00 95.50 195 TYR A CA 1
ATOM 1584 C C . TYR A 1 195 ? -18.921 -12.142 4.554 1.00 95.50 195 TYR A C 1
ATOM 1586 O O . TYR A 1 195 ? -19.344 -12.685 5.572 1.00 95.50 195 TYR A O 1
ATOM 1594 N N . TYR A 1 196 ? -18.892 -10.817 4.407 1.00 93.69 196 TYR A N 1
ATOM 1595 C CA . TYR A 1 196 ? -19.309 -9.844 5.416 1.00 93.69 196 TYR A CA 1
ATOM 1596 C C . TYR A 1 196 ? -20.265 -8.805 4.805 1.00 93.69 196 TYR A C 1
ATOM 1598 O O . TYR A 1 196 ? -20.002 -7.607 4.899 1.00 93.69 196 TYR A O 1
ATOM 1606 N N . PRO A 1 197 ? -21.396 -9.223 4.202 1.00 91.62 197 PRO A N 1
ATOM 1607 C CA . PRO A 1 197 ? -22.330 -8.307 3.535 1.00 91.62 197 PRO A CA 1
ATOM 1608 C C . PRO A 1 197 ? -22.921 -7.251 4.482 1.00 91.62 197 PRO A C 1
ATOM 1610 O O . PRO A 1 197 ? -23.357 -6.188 4.046 1.00 91.62 197 PRO A O 1
ATOM 1613 N N . ASP A 1 198 ? -22.901 -7.513 5.791 1.00 88.56 198 ASP A N 1
ATOM 1614 C CA . ASP A 1 198 ? -23.298 -6.545 6.808 1.00 88.56 198 ASP A CA 1
ATOM 1615 C C . ASP A 1 198 ? -22.412 -5.281 6.811 1.00 88.56 198 ASP A C 1
ATOM 1617 O O . ASP A 1 198 ? -22.897 -4.217 7.199 1.00 88.56 198 ASP A O 1
ATOM 1621 N N . LEU A 1 199 ? -21.140 -5.372 6.384 1.00 84.25 199 LEU A N 1
ATOM 1622 C CA . LEU A 1 199 ? -20.259 -4.203 6.228 1.00 84.25 199 LEU A CA 1
ATOM 1623 C C . LEU A 1 199 ? -20.859 -3.210 5.231 1.00 84.25 199 LEU A C 1
ATOM 1625 O O . LEU A 1 199 ? -20.976 -2.023 5.534 1.00 84.25 199 LEU A O 1
ATOM 1629 N N . ASP A 1 200 ? -21.313 -3.709 4.081 1.00 79.00 200 ASP A N 1
ATOM 1630 C CA . ASP A 1 200 ? -21.954 -2.893 3.046 1.00 79.00 200 ASP A CA 1
ATOM 1631 C C . ASP A 1 200 ? -23.343 -2.405 3.488 1.00 79.00 200 ASP A C 1
ATOM 1633 O O . ASP A 1 200 ? -23.792 -1.332 3.085 1.00 79.00 200 ASP A O 1
ATOM 1637 N N . ALA A 1 201 ? -24.012 -3.156 4.371 1.00 80.69 201 ALA A N 1
ATOM 1638 C CA . ALA A 1 201 ? -25.275 -2.758 4.992 1.00 80.69 201 ALA A CA 1
ATOM 1639 C C . ALA A 1 201 ? -25.115 -1.698 6.105 1.00 80.69 201 ALA A C 1
ATOM 1641 O O . ALA A 1 201 ? -26.106 -1.298 6.719 1.00 80.69 201 ALA A O 1
ATOM 1642 N N . GLY A 1 202 ? -23.889 -1.230 6.369 1.00 80.00 202 GLY A N 1
ATOM 1643 C CA . GLY A 1 202 ? -23.602 -0.168 7.333 1.00 80.00 202 GLY A CA 1
ATOM 1644 C C . GLY A 1 202 ? -23.474 -0.640 8.781 1.00 80.00 202 GLY A C 1
ATOM 1645 O O . GLY A 1 202 ? -23.500 0.187 9.696 1.00 80.00 202 GLY A O 1
ATOM 1646 N N . LYS A 1 203 ? -23.332 -1.951 9.022 1.00 82.88 203 LYS A N 1
ATOM 1647 C CA . LYS A 1 203 ? -23.015 -2.466 10.356 1.00 82.88 203 LYS A CA 1
ATOM 1648 C C . LYS A 1 203 ? -21.651 -1.948 10.788 1.00 82.88 203 LYS A C 1
ATOM 1650 O O . LYS A 1 203 ? -20.657 -2.093 10.079 1.00 82.88 203 LYS A O 1
ATOM 1655 N N . GLN A 1 204 ? -21.606 -1.380 11.986 1.00 81.12 204 GLN A N 1
ATOM 1656 C CA . GLN A 1 204 ? -20.353 -0.967 12.594 1.00 81.12 204 GLN A CA 1
ATOM 1657 C C . GLN A 1 204 ? -19.660 -2.173 13.218 1.00 81.12 204 GLN A C 1
ATOM 1659 O O . GLN A 1 204 ? -20.258 -2.917 13.995 1.00 81.12 204 GLN A O 1
ATOM 1664 N N . TYR A 1 205 ? -18.392 -2.334 12.871 1.00 83.69 205 TYR A N 1
ATOM 1665 C CA . TYR A 1 205 ? -17.481 -3.275 13.497 1.00 83.69 205 TYR A CA 1
ATOM 1666 C C . TYR A 1 205 ? -16.474 -2.489 14.329 1.00 83.69 205 TYR A C 1
ATOM 1668 O O . TYR A 1 205 ? -16.131 -1.347 14.006 1.00 83.69 205 TYR A O 1
ATOM 1676 N N . SER A 1 206 ? -15.998 -3.098 15.407 1.00 85.62 206 SER A N 1
ATOM 1677 C CA . SER A 1 206 ? -14.857 -2.570 16.140 1.00 85.62 206 SER A CA 1
ATOM 1678 C C . SER A 1 206 ? -13.607 -2.548 15.254 1.00 85.62 206 SER A C 1
ATOM 1680 O O . SER A 1 206 ? -13.515 -3.227 14.229 1.00 85.62 206 SER A O 1
ATOM 1682 N N . HIS A 1 207 ? -12.618 -1.759 15.666 1.00 83.00 207 HIS A N 1
ATOM 1683 C CA . HIS A 1 207 ? -11.346 -1.659 14.955 1.00 83.00 207 HIS A CA 1
ATOM 1684 C C . HIS A 1 207 ? -10.649 -3.024 14.816 1.00 83.00 207 HIS A C 1
ATOM 1686 O O . HIS A 1 207 ? -10.177 -3.364 13.734 1.00 83.00 207 HIS A O 1
ATOM 1692 N N . ASP A 1 208 ? -10.653 -3.827 15.882 1.00 87.12 208 ASP A N 1
ATOM 1693 C CA . ASP A 1 208 ? -10.028 -5.152 15.89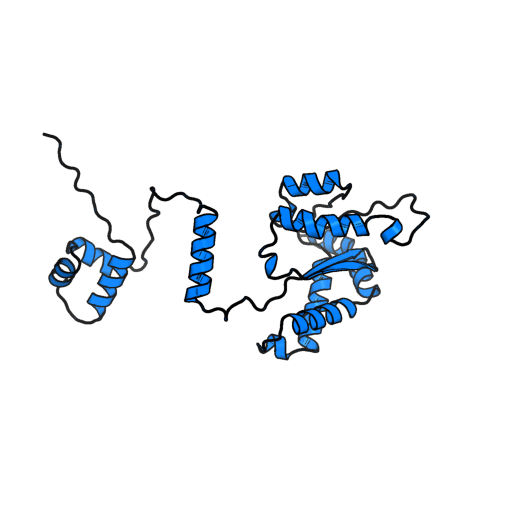8 1.00 87.12 208 ASP A CA 1
ATOM 1694 C C . ASP A 1 208 ? -10.772 -6.142 14.994 1.00 87.12 208 ASP A C 1
ATOM 1696 O O . ASP A 1 208 ? -10.153 -6.951 14.305 1.00 87.12 208 ASP A O 1
ATOM 1700 N N . GLU A 1 209 ? -12.102 -6.058 14.927 1.00 90.81 209 GLU A N 1
ATOM 1701 C CA . GLU A 1 209 ? -12.881 -6.874 13.993 1.00 90.81 209 GLU A CA 1
ATOM 1702 C C . GLU A 1 209 ? -12.571 -6.507 12.538 1.00 90.81 209 GLU A C 1
ATOM 1704 O O . GLU A 1 209 ? -12.323 -7.398 11.727 1.00 90.81 209 GLU A O 1
ATOM 1709 N N . LEU A 1 210 ? -12.513 -5.212 12.203 1.00 90.31 210 LEU A N 1
ATOM 1710 C CA . LEU A 1 210 ? -12.135 -4.761 10.859 1.00 90.31 210 LEU A CA 1
ATOM 1711 C C . LEU A 1 210 ? -10.715 -5.197 10.488 1.00 90.31 210 LEU A C 1
ATOM 1713 O O . LEU A 1 210 ? -10.486 -5.631 9.356 1.00 90.31 210 LEU A O 1
ATOM 1717 N N . TYR A 1 211 ? -9.780 -5.128 11.439 1.00 91.12 211 TYR A N 1
ATOM 1718 C CA . TYR A 1 211 ? -8.424 -5.643 11.270 1.00 91.12 211 TYR A CA 1
ATOM 1719 C C . TYR A 1 211 ? -8.450 -7.120 10.872 1.00 91.12 211 TYR A C 1
ATOM 1721 O O . TYR A 1 211 ? -7.855 -7.500 9.862 1.00 91.12 211 TYR A O 1
ATOM 1729 N N . MET A 1 212 ? -9.166 -7.949 11.638 1.00 94.00 212 MET A N 1
ATOM 1730 C CA . MET A 1 212 ? -9.232 -9.390 11.396 1.00 94.00 212 MET A CA 1
ATOM 1731 C C . MET A 1 212 ? -9.870 -9.708 10.045 1.00 94.00 212 MET A C 1
ATOM 1733 O O . MET A 1 212 ? -9.330 -10.526 9.305 1.00 94.00 212 MET A O 1
ATOM 1737 N N . ILE A 1 213 ? -10.951 -9.011 9.687 1.00 94.94 213 ILE A N 1
ATOM 1738 C CA . ILE A 1 213 ? -11.648 -9.192 8.409 1.00 94.94 213 ILE A CA 1
ATOM 1739 C C . ILE A 1 213 ? -10.735 -8.851 7.226 1.00 94.94 213 ILE A C 1
ATOM 1741 O O . ILE A 1 213 ? -10.614 -9.637 6.287 1.00 94.94 213 ILE A O 1
ATOM 1745 N N . VAL A 1 214 ? -10.063 -7.695 7.255 1.00 95.06 214 VAL A N 1
ATOM 1746 C CA . VAL A 1 214 ? -9.167 -7.292 6.158 1.00 95.06 214 VAL A CA 1
ATOM 1747 C C . VAL A 1 214 ? -7.934 -8.184 6.093 1.00 95.06 214 VAL A C 1
ATOM 1749 O O . VAL A 1 214 ? -7.482 -8.521 4.997 1.00 95.06 214 VAL A O 1
ATOM 1752 N N . LYS A 1 215 ? -7.409 -8.623 7.241 1.00 95.69 215 LYS A N 1
ATOM 1753 C CA . LYS A 1 215 ? -6.291 -9.565 7.280 1.00 95.69 215 LYS A CA 1
ATOM 1754 C C . LYS A 1 215 ? -6.677 -10.919 6.682 1.00 95.69 215 LYS A C 1
ATOM 1756 O O . LYS A 1 215 ? -5.931 -11.438 5.854 1.00 95.69 215 LYS A O 1
ATOM 1761 N N . GLU A 1 216 ? -7.845 -11.449 7.034 1.00 96.62 216 GLU A N 1
ATOM 1762 C CA . GLU A 1 216 ? -8.393 -12.683 6.464 1.00 96.62 216 GLU A CA 1
ATOM 1763 C C . GLU A 1 216 ? -8.599 -12.561 4.948 1.00 96.62 216 GLU A C 1
ATOM 1765 O O . GLU A 1 216 ? -8.146 -13.416 4.187 1.00 96.62 216 GLU A O 1
ATOM 1770 N N . ALA A 1 217 ? -9.191 -11.455 4.493 1.00 96.69 217 ALA A N 1
ATOM 1771 C CA . ALA A 1 217 ? -9.393 -11.166 3.077 1.00 96.69 217 ALA A CA 1
ATOM 1772 C C . ALA A 1 217 ? -8.066 -11.074 2.300 1.00 96.69 217 ALA A C 1
ATOM 1774 O O . ALA A 1 217 ? -7.932 -11.640 1.212 1.00 96.69 217 ALA A O 1
ATOM 1775 N N . TRP A 1 218 ? -7.053 -10.408 2.865 1.00 97.50 218 TRP A N 1
ATOM 1776 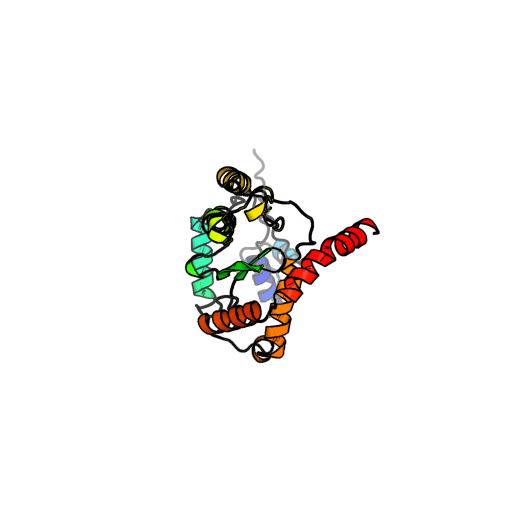C CA . TRP A 1 218 ? -5.706 -10.372 2.292 1.00 97.50 218 TRP A CA 1
ATOM 1777 C C . TRP A 1 218 ? -5.082 -11.768 2.242 1.00 97.50 218 TRP A C 1
ATOM 1779 O O . TRP A 1 218 ? -4.485 -12.147 1.232 1.00 97.50 218 TRP A O 1
ATOM 1789 N N . ASP A 1 219 ? -5.240 -12.572 3.294 1.00 96.12 219 ASP A N 1
ATOM 1790 C CA . ASP A 1 219 ? -4.702 -13.931 3.379 1.00 96.12 219 ASP A CA 1
ATOM 1791 C C . ASP A 1 219 ? -5.388 -14.900 2.404 1.00 96.12 219 ASP A C 1
ATOM 1793 O O . ASP A 1 219 ? -4.712 -15.770 1.847 1.00 96.12 219 ASP A O 1
ATOM 1797 N N . TYR A 1 220 ? -6.657 -14.659 2.069 1.00 96.94 220 TYR A N 1
ATOM 1798 C CA . TYR A 1 220 ? -7.417 -15.414 1.072 1.00 96.94 220 TYR A CA 1
ATOM 1799 C C . TYR A 1 220 ? -6.868 -15.286 -0.362 1.00 96.94 220 TYR A C 1
ATOM 1801 O O . TYR A 1 220 ? -7.029 -16.195 -1.179 1.00 96.94 220 TYR A O 1
ATOM 1809 N N . ILE A 1 221 ? -6.178 -14.188 -0.696 1.00 96.81 221 ILE A N 1
ATOM 1810 C CA . ILE A 1 221 ? -5.592 -14.003 -2.032 1.00 96.81 221 ILE A CA 1
ATOM 1811 C C . ILE A 1 221 ? -4.455 -15.011 -2.242 1.00 96.81 221 ILE A C 1
ATOM 1813 O O . ILE A 1 221 ? -3.404 -14.932 -1.606 1.00 96.81 221 ILE A O 1
ATOM 1817 N N . ILE A 1 222 ? -4.628 -15.964 -3.153 1.00 96.62 222 ILE A N 1
ATOM 1818 C CA . ILE A 1 222 ? -3.630 -17.016 -3.372 1.00 96.62 222 ILE A CA 1
ATOM 1819 C C . ILE A 1 222 ? -2.431 -16.524 -4.211 1.00 96.62 222 ILE A C 1
ATOM 1821 O O . ILE A 1 222 ? -2.592 -15.644 -5.061 1.00 96.62 222 ILE A O 1
ATOM 1825 N N . PRO A 1 223 ? -1.236 -17.137 -4.067 1.00 96.38 223 PRO A N 1
ATOM 1826 C CA . PRO A 1 223 ? -0.041 -16.802 -4.853 1.00 96.38 223 PRO A CA 1
ATOM 1827 C C . PRO A 1 223 ? -0.258 -16.755 -6.368 1.00 96.38 223 PRO A C 1
ATOM 1829 O O . PRO A 1 223 ? 0.331 -15.921 -7.054 1.00 96.38 223 PRO A O 1
ATOM 1832 N N . LYS A 1 224 ? -1.117 -17.638 -6.898 1.00 97.31 224 LYS A N 1
ATOM 1833 C CA . LYS A 1 224 ? -1.446 -17.668 -8.328 1.00 97.31 224 LYS A CA 1
ATOM 1834 C C . LYS A 1 224 ? -2.104 -16.363 -8.783 1.00 97.31 224 LYS A C 1
ATOM 1836 O O . LYS A 1 224 ? -1.714 -15.838 -9.814 1.00 97.31 224 LYS A O 1
ATOM 1841 N N . THR A 1 225 ? -3.037 -15.819 -8.003 1.00 97.00 225 THR A N 1
ATOM 1842 C CA . THR A 1 225 ? -3.713 -14.556 -8.326 1.00 97.00 225 THR A CA 1
ATOM 1843 C C . THR A 1 225 ? -2.703 -13.421 -8.458 1.00 97.00 225 THR A C 1
ATOM 1845 O O . THR A 1 225 ? -2.711 -12.705 -9.451 1.00 97.00 225 THR A O 1
ATOM 1848 N N . LEU A 1 226 ? -1.782 -13.296 -7.498 1.00 97.12 226 LEU A N 1
ATOM 1849 C CA . LEU A 1 226 ? -0.734 -12.270 -7.526 1.00 97.12 226 LEU A CA 1
ATOM 1850 C C . LEU A 1 226 ? 0.192 -12.426 -8.742 1.00 97.12 226 LEU A C 1
ATOM 1852 O O . LEU A 1 226 ? 0.498 -11.450 -9.428 1.00 97.12 226 LEU A O 1
ATOM 1856 N N . LYS A 1 227 ? 0.577 -13.671 -9.048 1.00 96.75 227 LYS A N 1
ATOM 1857 C CA . LYS A 1 227 ? 1.374 -14.006 -10.231 1.00 96.75 227 LYS A CA 1
ATOM 1858 C C . LYS A 1 227 ? 0.675 -13.568 -11.519 1.00 96.75 227 LYS A C 1
ATOM 1860 O O . LYS A 1 227 ? 1.278 -12.862 -12.320 1.00 96.75 227 LYS A O 1
ATOM 1865 N N . ASP A 1 228 ? -0.589 -13.956 -11.688 1.00 97.25 228 ASP A N 1
ATOM 1866 C CA . ASP A 1 228 ? -1.381 -13.648 -12.881 1.00 97.25 228 ASP A CA 1
ATOM 1867 C C . ASP A 1 228 ? -1.524 -12.122 -13.070 1.00 97.25 228 ASP A C 1
ATOM 1869 O O . ASP A 1 228 ? -1.458 -11.626 -14.195 1.00 97.25 228 ASP A O 1
ATOM 1873 N N . LEU A 1 229 ? -1.655 -11.353 -11.978 1.00 95.75 229 LEU A N 1
ATOM 1874 C CA . LEU A 1 229 ? -1.696 -9.886 -12.033 1.00 95.75 229 LEU A CA 1
ATOM 1875 C C . LEU A 1 229 ? -0.395 -9.292 -12.579 1.00 95.75 229 LEU A C 1
ATOM 1877 O O . LEU A 1 229 ? -0.446 -8.403 -13.431 1.00 95.75 229 LEU A O 1
ATOM 1881 N N . VAL A 1 230 ? 0.760 -9.791 -12.136 1.00 94.38 230 VAL A N 1
ATOM 1882 C CA . VAL A 1 230 ? 2.065 -9.337 -12.641 1.00 94.38 230 VAL A CA 1
ATOM 1883 C C . VAL A 1 230 ? 2.279 -9.779 -14.087 1.00 94.38 230 VAL A C 1
ATOM 1885 O O . VAL A 1 230 ? 2.685 -8.962 -14.911 1.00 94.38 230 VAL A O 1
ATOM 1888 N N . ASP A 1 231 ? 1.933 -11.021 -14.429 1.00 96.00 231 ASP A N 1
ATOM 1889 C CA . ASP A 1 231 ? 2.022 -11.538 -15.801 1.00 96.00 231 ASP A CA 1
ATOM 1890 C C . ASP A 1 231 ? 1.126 -10.763 -16.782 1.00 96.00 231 ASP A C 1
ATOM 1892 O O . ASP A 1 231 ? 1.438 -10.675 -17.968 1.00 96.00 231 ASP A O 1
ATOM 1896 N N . SER A 1 232 ? 0.019 -10.181 -16.304 1.00 95.19 232 SER A N 1
ATOM 1897 C CA . SER A 1 232 ? -0.893 -9.377 -17.128 1.00 95.19 232 SER A CA 1
ATOM 1898 C C . SER A 1 232 ? -0.360 -7.978 -17.463 1.00 95.19 232 SER A C 1
ATOM 1900 O O . SER A 1 232 ? -0.888 -7.319 -18.362 1.00 95.19 232 SER A O 1
ATOM 1902 N N . MET A 1 233 ? 0.681 -7.505 -16.765 1.00 92.69 233 MET A N 1
ATOM 1903 C CA . MET A 1 233 ? 1.181 -6.133 -16.898 1.00 92.69 233 MET A CA 1
ATOM 1904 C C . MET A 1 233 ? 1.569 -5.743 -18.332 1.00 92.69 233 MET A C 1
ATOM 1906 O O . MET A 1 233 ? 1.164 -4.658 -18.744 1.00 92.69 233 MET A O 1
ATOM 1910 N N . PRO A 1 234 ? 2.267 -6.575 -19.135 1.00 93.56 234 PRO A N 1
ATOM 1911 C CA . PRO A 1 234 ? 2.575 -6.232 -20.523 1.00 93.56 234 PRO A CA 1
ATOM 1912 C C . PRO A 1 234 ? 1.324 -5.947 -21.361 1.00 93.56 234 PRO A C 1
ATOM 1914 O O . PRO A 1 234 ? 1.286 -4.950 -22.075 1.00 93.56 234 PRO A O 1
ATOM 1917 N N . ALA A 1 235 ? 0.277 -6.767 -21.226 1.00 93.94 235 ALA A N 1
ATOM 1918 C CA . ALA A 1 235 ? -0.979 -6.568 -21.946 1.00 93.94 235 ALA A CA 1
ATOM 1919 C C . ALA A 1 235 ? -1.719 -5.306 -21.472 1.00 93.94 235 ALA A C 1
ATOM 1921 O O . ALA A 1 235 ? -2.248 -4.563 -22.293 1.00 93.94 235 ALA A O 1
ATOM 1922 N N . ARG A 1 236 ? -1.715 -5.022 -20.160 1.00 91.44 236 ARG A N 1
ATOM 1923 C CA . ARG A 1 236 ? -2.306 -3.795 -19.593 1.00 91.44 236 ARG A CA 1
ATOM 1924 C C . ARG A 1 236 ? -1.573 -2.538 -20.062 1.00 91.44 236 ARG A C 1
ATOM 1926 O O . ARG A 1 236 ? -2.219 -1.553 -20.398 1.00 91.44 236 ARG A O 1
ATOM 1933 N N . CYS A 1 237 ? -0.243 -2.578 -20.115 1.00 90.75 237 CYS A N 1
ATOM 1934 C CA . CYS A 1 237 ? 0.567 -1.493 -20.663 1.00 90.75 237 CYS A CA 1
ATOM 1935 C C . CYS A 1 237 ? 0.296 -1.296 -22.159 1.00 90.75 237 CYS A C 1
ATOM 1937 O O . CYS A 1 237 ? 0.112 -0.162 -22.588 1.00 90.75 237 CYS A O 1
ATOM 1939 N N . GLN A 1 238 ? 0.222 -2.381 -22.938 1.00 91.81 238 GLN A N 1
ATOM 1940 C CA . GLN A 1 238 ? -0.097 -2.305 -24.365 1.00 91.81 238 GLN A CA 1
ATOM 1941 C C . GLN A 1 238 ? -1.478 -1.685 -24.596 1.00 91.81 238 GLN A C 1
ATOM 1943 O O . GLN A 1 238 ? -1.611 -0.781 -25.411 1.00 91.81 238 GLN A O 1
ATOM 1948 N N . ALA A 1 239 ? -2.474 -2.082 -23.801 1.00 91.19 239 ALA A N 1
ATOM 1949 C CA . ALA A 1 239 ? -3.815 -1.519 -23.879 1.00 91.19 239 ALA A CA 1
ATOM 1950 C C . ALA A 1 239 ? -3.859 -0.006 -23.617 1.00 91.19 239 ALA A C 1
ATOM 1952 O O . ALA A 1 239 ? -4.764 0.637 -24.121 1.00 91.19 239 ALA A O 1
ATOM 1953 N N . VAL A 1 240 ? -2.919 0.563 -22.848 1.00 89.00 240 VAL A N 1
ATOM 1954 C CA . VAL A 1 240 ? -2.793 2.022 -22.660 1.00 89.00 240 VAL A CA 1
ATOM 1955 C C . VAL A 1 240 ? -2.079 2.694 -23.834 1.00 89.00 240 VAL A C 1
ATOM 1957 O O . VAL A 1 240 ? -2.403 3.828 -24.160 1.00 89.00 240 VAL A O 1
ATOM 1960 N N . ILE A 1 241 ? -1.113 2.015 -24.460 1.00 89.75 241 ILE A N 1
ATOM 1961 C CA . ILE A 1 241 ? -0.384 2.524 -25.635 1.00 89.75 241 ILE A CA 1
ATOM 1962 C C . ILE A 1 241 ? -1.287 2.573 -26.873 1.00 89.75 241 ILE A C 1
ATOM 1964 O O . ILE A 1 241 ? -1.119 3.451 -27.715 1.00 89.75 241 ILE A O 1
ATOM 1968 N N . ASP A 1 242 ? -2.224 1.633 -26.982 1.00 92.38 242 ASP A N 1
ATOM 1969 C CA . ASP A 1 242 ? -3.115 1.497 -28.136 1.00 92.38 242 ASP A CA 1
ATOM 1970 C C . ASP A 1 242 ? -4.296 2.496 -28.141 1.00 92.38 242 ASP A C 1
ATOM 1972 O O . ASP A 1 242 ? -5.072 2.495 -29.101 1.00 92.38 242 ASP A O 1
ATOM 1976 N N . VAL A 1 243 ? -4.455 3.328 -27.096 1.00 79.06 243 VAL A N 1
ATOM 1977 C CA . VAL A 1 243 ? -5.480 4.397 -27.000 1.00 79.06 243 VAL A CA 1
ATOM 1978 C C . VAL A 1 243 ? -4.954 5.718 -27.548 1.00 79.06 243 VAL A C 1
ATOM 1980 O O . VAL A 1 243 ? -5.713 6.366 -28.305 1.00 79.06 243 VAL A O 1
#

InterPro domains:
  IPR036397 Ribonuclease H superfamily [G3DSA:3.30.420.10] (40-243)

Radius of gyration: 28.2 Å; chains: 1; bounding box: 67×87×49 Å

Organism: NCBI:txid706981

pLDDT: mean 79.14, std 16.75, range [32.09, 97.5]

Secondary structure (DSSP, 8-state):
---------PPPHHHHHHHHHHHHTS---HHHHHHHHT--HHHHHHHHH-SS------TTS-SS--HHHHHHHHHHHHHHH-TT----PPEEEEEEETTEEEEEEEE-GGG-S--HHHHIIIIIHHHHHHHSHHHHT-TT-SS----EEE---TTTSSHHHHHHHHHTT--EEE-SS--THHHHHHHHHHHHHHH-HHHHTT----HHHHHHHHHHHHHHS-HHHHHHHHHTHHHHHHHHHT-

Foldseek 3Di:
DDDPDPPPDAQAPVLLVVLCVVPVVDDDDLVVSCVVSVHDSVNSVVSNPDPDDDHDPDPPDPPDDDPVRVVVVVVVCCVVVDVPPDPLDWDKAWDADQLGTADIDIDDVVNPDDALVSCLVPVLVRVLVCQDCVNVVHPPDDDDDDADEDAPPVSCVPPSNVVSCVVSVHHHDYDPPLPLVVVLVVQLVVQCCVPPVVVVVVDRDHPVVVVVSSVVSNVPCGSVNSNVSVVCSVVVVVVVVVD

Sequence (243 aa):
MPKERKTHICTTYNQVTEVKALHQRGRHLQQKIAELLGLTERQISLAIKAEHVTAKKCKEYPCHLTDAQVNELVEYARRKIGEEIYDTGIMFWDCFSYNKKGPCLFWEKEWVSINKESYCKRIVSLVQGWLTPKAQGDDNFNSIILKLMHDNAPGHTAAYTVEELAVRDVHPIFWPDLNPIEPARNGIKDYTGRYYPDLDAGKQYSHDELYMIVKEAWDYIIPKTLKDLVDSMPARCQAVIDV